Protein AF-A0A9E3P269-F1 (afdb_monomer_lite)

Radius of gyration: 20.32 Å; chains: 1; bounding box: 57×30×74 Å

Sequence (193 aa):
MRSDFDTASRAARRSYEIGRLWTSLRRAAMAVVVVAIVTIPLLGREALVWLPVTFFAVVATEWRGVWLMRGARRGLVVGLASMLLPLSILRPCCGMDAKAMGMSCCIMPSACWTAGALVGVGMSLFLPKTKAGDERGRWEAAAGMIVGVTAVAVLRCSMLFLGEALGLVGGMAAAMAAATLARWVLARVRTAR

Structure (mmCIF, N/CA/C/O backbone):
data_AF-A0A9E3P269-F1
#
_entry.id   AF-A0A9E3P269-F1
#
loop_
_atom_site.group_PDB
_atom_site.id
_atom_site.type_symbol
_atom_site.label_atom_id
_atom_site.label_alt_id
_atom_site.label_comp_id
_atom_site.label_asym_id
_atom_site.label_entity_id
_atom_site.label_seq_id
_atom_site.pdbx_PDB_ins_code
_atom_site.Cartn_x
_atom_site.Cartn_y
_atom_site.Cartn_z
_atom_site.occupancy
_atom_site.B_iso_or_equiv
_atom_site.auth_seq_id
_atom_site.auth_comp_id
_atom_site.auth_asym_id
_atom_site.auth_atom_id
_atom_site.pdbx_PDB_model_num
ATOM 1 N N . MET A 1 1 ? -11.383 17.430 43.298 1.00 61.88 1 MET A N 1
ATOM 2 C CA . MET A 1 1 ? -12.116 16.242 42.796 1.00 61.88 1 MET A CA 1
ATOM 3 C C . MET A 1 1 ? -12.281 16.244 41.281 1.00 61.88 1 MET A C 1
ATOM 5 O O . MET A 1 1 ? -11.614 15.439 40.656 1.00 61.88 1 MET A O 1
ATOM 9 N N . ARG A 1 2 ? -13.079 17.119 40.642 1.00 76.19 2 ARG A N 1
ATOM 10 C CA . ARG A 1 2 ? -13.203 17.116 39.159 1.00 76.19 2 ARG A CA 1
ATOM 11 C C . ARG A 1 2 ? -11.870 17.430 38.443 1.00 76.19 2 ARG A C 1
ATOM 13 O O . ARG A 1 2 ? -11.534 16.777 37.465 1.00 76.19 2 ARG A O 1
ATOM 20 N N . SER A 1 3 ? -11.062 18.322 39.025 1.00 81.75 3 SER A N 1
ATOM 21 C CA . SER A 1 3 ? -9.708 18.677 38.562 1.00 81.75 3 SER A CA 1
ATOM 22 C C . SER A 1 3 ? -8.727 17.501 38.519 1.00 81.75 3 SER A C 1
ATOM 24 O O . SER A 1 3 ? -7.920 17.413 37.598 1.00 81.75 3 SER A O 1
ATOM 26 N N . ASP A 1 4 ? -8.806 16.594 39.494 1.00 88.19 4 ASP A N 1
ATOM 27 C CA . ASP A 1 4 ? -7.850 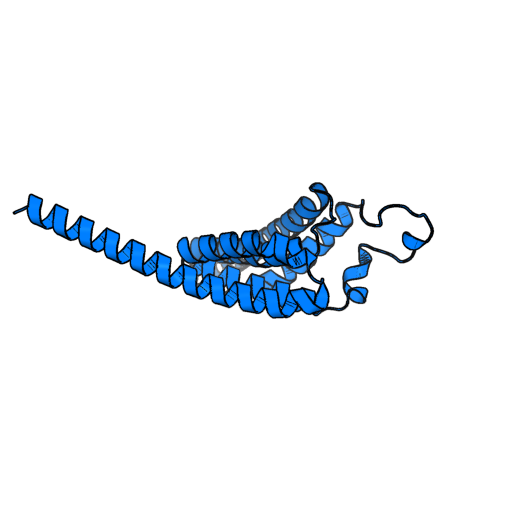15.490 39.664 1.00 88.19 4 ASP A CA 1
ATOM 28 C C . ASP A 1 4 ? -8.169 14.337 38.703 1.00 88.19 4 ASP A C 1
ATOM 30 O O . ASP A 1 4 ? -7.275 13.697 38.150 1.00 88.19 4 ASP A O 1
ATOM 34 N N . PHE A 1 5 ? -9.458 14.131 38.409 1.00 88.44 5 PHE A N 1
ATOM 35 C CA . PHE A 1 5 ? -9.893 13.236 37.336 1.00 88.44 5 PHE A CA 1
ATOM 36 C C . PHE A 1 5 ? -9.473 13.753 35.948 1.00 88.44 5 PHE A C 1
ATOM 38 O O . PHE A 1 5 ? -9.064 12.966 35.088 1.00 88.44 5 PHE A O 1
ATOM 45 N N 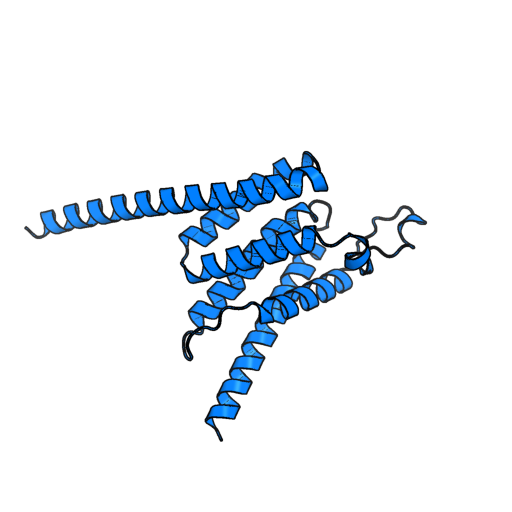. ASP A 1 6 ? -9.507 15.068 35.717 1.00 90.19 6 ASP A N 1
ATOM 46 C CA . ASP A 1 6 ? -9.112 15.670 34.436 1.00 90.19 6 ASP A CA 1
ATOM 47 C C . ASP A 1 6 ? -7.594 15.625 34.191 1.00 90.19 6 ASP A C 1
ATOM 49 O O . ASP A 1 6 ? -7.143 15.539 33.044 1.00 90.19 6 ASP A O 1
ATOM 53 N N . THR A 1 7 ? -6.770 15.696 35.239 1.00 89.94 7 THR A N 1
ATOM 54 C CA . THR A 1 7 ? -5.311 15.533 35.117 1.00 89.94 7 THR A CA 1
ATOM 55 C C . THR A 1 7 ? -4.934 14.064 34.936 1.00 89.94 7 THR A C 1
ATOM 57 O O . THR A 1 7 ? -4.156 13.750 34.030 1.00 89.94 7 THR A O 1
ATOM 60 N N . ALA A 1 8 ? -5.549 13.152 35.698 1.00 89.00 8 ALA A N 1
ATOM 61 C CA . ALA A 1 8 ? -5.339 11.711 35.563 1.00 89.00 8 ALA A CA 1
ATOM 62 C C . ALA A 1 8 ? -5.759 11.188 34.176 1.00 89.00 8 ALA A C 1
ATOM 64 O O . ALA A 1 8 ? -5.020 10.434 33.540 1.00 89.00 8 ALA A O 1
ATOM 65 N N . SER A 1 9 ? -6.901 11.642 33.650 1.00 89.88 9 SER A N 1
ATOM 66 C CA . SER A 1 9 ? -7.374 11.249 32.315 1.00 89.88 9 SER A CA 1
ATOM 67 C C . SER A 1 9 ? -6.481 11.776 31.185 1.00 89.88 9 SER A C 1
ATOM 69 O O . SER A 1 9 ? -6.225 11.054 30.218 1.00 89.88 9 SER A O 1
ATOM 71 N N . ARG A 1 10 ? -5.938 12.996 31.306 1.00 90.94 10 ARG A N 1
ATOM 72 C CA . ARG A 1 10 ? -4.961 13.541 30.347 1.00 90.94 10 ARG A CA 1
ATOM 73 C C . ARG A 1 10 ? -3.636 12.782 30.373 1.00 90.94 10 ARG A C 1
ATOM 75 O O . ARG A 1 10 ? -3.094 12.486 29.309 1.00 90.94 10 ARG A O 1
ATOM 82 N N . ALA A 1 11 ? -3.136 12.432 31.557 1.00 89.62 11 ALA A N 1
ATOM 83 C CA . ALA A 1 11 ? -1.922 11.631 31.697 1.00 89.62 11 ALA A CA 1
ATOM 84 C C . ALA A 1 11 ? -2.097 10.224 31.095 1.00 89.62 11 ALA A C 1
ATOM 86 O O . ALA A 1 11 ? -1.241 9.773 30.333 1.00 89.62 11 ALA A O 1
ATOM 87 N N . ALA A 1 12 ? -3.242 9.579 31.348 1.00 89.38 12 ALA A N 1
ATOM 88 C CA . ALA A 1 12 ? -3.576 8.271 30.783 1.00 89.38 12 ALA A CA 1
ATOM 89 C C . ALA A 1 12 ? -3.711 8.296 29.248 1.00 89.38 12 ALA A C 1
ATOM 91 O O . ALA A 1 12 ? -3.280 7.365 28.568 1.00 89.38 12 ALA A O 1
ATOM 92 N N . ARG A 1 13 ? -4.262 9.374 28.669 1.00 90.31 13 ARG A N 1
ATOM 93 C CA . ARG A 1 13 ? -4.311 9.538 27.204 1.00 90.31 13 ARG A CA 1
ATOM 94 C C . ARG A 1 13 ? -2.920 9.689 26.600 1.00 90.31 13 ARG A C 1
ATOM 96 O O . ARG A 1 13 ? -2.625 9.025 25.612 1.00 90.31 13 ARG A O 1
ATOM 103 N N . ARG A 1 14 ? -2.047 10.494 27.214 1.00 90.75 14 ARG A N 1
ATOM 104 C CA . ARG A 1 14 ? -0.670 10.682 26.729 1.00 90.75 14 ARG A CA 1
ATOM 105 C C . ARG A 1 14 ? 0.137 9.387 26.762 1.00 90.75 14 ARG A C 1
ATOM 107 O O . ARG A 1 14 ? 0.819 9.079 25.789 1.00 90.75 14 ARG A O 1
ATOM 114 N N . SER A 1 15 ? 0.050 8.607 27.841 1.00 90.50 15 SER A N 1
ATOM 115 C CA . SER A 1 15 ? 0.760 7.323 27.924 1.00 90.50 15 SER A CA 1
ATOM 116 C C . SER A 1 15 ? 0.241 6.317 26.892 1.00 90.50 15 SER A C 1
ATOM 118 O O . SER A 1 15 ? 1.037 5.622 26.257 1.00 90.50 15 SER A O 1
ATOM 120 N N . TYR A 1 16 ? -1.074 6.301 26.647 1.00 89.31 16 TYR A N 1
ATOM 121 C CA . TYR A 1 16 ? -1.678 5.493 25.590 1.00 89.31 16 TYR A CA 1
ATOM 122 C C . TYR A 1 16 ? -1.222 5.922 24.185 1.00 89.31 16 TYR A C 1
ATOM 124 O O . TYR A 1 16 ? -0.866 5.073 23.368 1.00 89.31 16 TYR A O 1
ATOM 132 N N . GLU A 1 17 ? -1.183 7.225 23.897 1.00 90.94 17 GLU A N 1
ATOM 133 C CA . GLU A 1 17 ? -0.725 7.762 22.608 1.00 90.94 17 GLU A CA 1
ATOM 134 C C . GLU A 1 17 ? 0.749 7.437 22.341 1.00 90.94 17 GLU A C 1
ATOM 136 O O . GLU A 1 17 ? 1.086 6.977 21.248 1.00 90.94 17 GLU A O 1
ATOM 141 N N . ILE A 1 18 ? 1.614 7.583 23.350 1.00 93.69 18 ILE A N 1
ATOM 142 C CA . ILE A 1 18 ? 3.040 7.240 23.253 1.00 93.69 18 ILE A CA 1
ATOM 143 C C . ILE A 1 18 ? 3.224 5.732 23.042 1.00 93.69 18 ILE A C 1
ATOM 145 O O . ILE A 1 18 ? 3.985 5.321 22.164 1.00 93.69 18 ILE A O 1
ATOM 149 N N . GLY A 1 19 ? 2.506 4.890 23.794 1.00 90.94 19 GLY A N 1
ATOM 150 C CA . GLY A 1 19 ? 2.564 3.434 23.628 1.00 90.94 19 GLY A CA 1
ATOM 151 C C . GLY A 1 19 ? 2.079 2.983 22.246 1.00 90.94 19 GLY A C 1
ATOM 152 O O . GLY A 1 19 ? 2.678 2.110 21.607 1.00 90.94 19 GLY A O 1
ATOM 153 N N . ARG A 1 20 ? 1.030 3.629 21.729 1.00 88.75 20 ARG A N 1
ATOM 154 C CA . ARG A 1 20 ? 0.524 3.394 20.374 1.00 88.75 20 ARG A CA 1
ATOM 155 C C . ARG A 1 20 ? 1.532 3.814 19.304 1.00 88.75 20 ARG A C 1
ATOM 157 O O . ARG A 1 20 ? 1.693 3.093 18.324 1.00 88.75 20 ARG A O 1
ATOM 164 N N . LEU A 1 21 ? 2.231 4.931 19.499 1.00 90.06 21 LEU A N 1
ATOM 165 C CA . LEU A 1 21 ? 3.256 5.403 18.568 1.00 90.06 21 LEU A CA 1
ATOM 166 C C . LEU A 1 21 ? 4.472 4.469 18.554 1.00 90.06 21 LEU A C 1
ATOM 168 O O . LEU A 1 21 ? 4.953 4.094 17.493 1.00 90.06 21 LEU A O 1
ATOM 172 N N . TRP A 1 22 ? 4.933 4.004 19.715 1.00 91.19 22 TRP A N 1
ATOM 173 C CA . TRP A 1 22 ? 6.046 3.051 19.789 1.00 91.19 22 TRP A CA 1
ATOM 174 C C . TRP A 1 22 ? 5.738 1.711 19.121 1.00 91.19 22 TRP A C 1
ATOM 176 O O . TRP A 1 22 ? 6.586 1.131 18.438 1.00 91.19 22 TRP A O 1
ATOM 186 N N . THR A 1 23 ? 4.521 1.205 19.314 1.00 91.50 23 THR A N 1
ATOM 187 C CA . THR A 1 23 ? 4.101 -0.060 18.703 1.00 91.50 23 THR A CA 1
ATOM 188 C C . THR A 1 23 ? 3.945 0.055 17.189 1.00 91.50 23 THR A C 1
ATOM 190 O O . THR A 1 23 ? 4.384 -0.859 16.486 1.00 91.50 23 THR A O 1
ATOM 193 N N . SER A 1 24 ? 3.404 1.165 16.671 1.00 88.94 24 SER A N 1
ATOM 194 C CA . SER A 1 24 ? 3.332 1.401 15.223 1.00 88.94 24 SER A CA 1
ATOM 195 C C . SER A 1 24 ? 4.716 1.579 14.606 1.00 88.94 24 SER A C 1
ATOM 197 O O . SER A 1 24 ? 4.996 1.011 13.553 1.00 88.94 24 SER A O 1
ATOM 199 N N . LEU A 1 25 ? 5.619 2.284 15.290 1.00 91.75 25 LEU A N 1
ATOM 200 C CA . LEU A 1 25 ? 6.975 2.536 14.810 1.00 91.75 25 LEU A CA 1
ATOM 201 C C . LEU A 1 25 ? 7.789 1.239 14.704 1.00 91.75 25 LEU A C 1
ATOM 203 O O . LEU A 1 25 ? 8.427 0.996 13.681 1.00 91.75 25 LEU A O 1
ATOM 207 N N . ARG A 1 26 ? 7.689 0.344 15.698 1.00 93.69 26 ARG A N 1
ATOM 208 C CA . ARG A 1 26 ? 8.320 -0.990 15.644 1.00 93.69 26 ARG A CA 1
ATOM 209 C C . ARG A 1 26 ? 7.786 -1.848 14.499 1.00 93.69 26 ARG A C 1
ATOM 211 O O . ARG A 1 26 ? 8.561 -2.506 13.810 1.00 93.69 26 ARG A O 1
ATOM 218 N N . ARG A 1 27 ? 6.470 -1.861 14.285 1.00 90.12 27 ARG A N 1
ATOM 219 C CA . ARG A 1 27 ? 5.850 -2.653 13.211 1.00 90.12 27 ARG A CA 1
ATOM 220 C C . ARG A 1 27 ? 6.172 -2.100 11.828 1.00 90.12 27 ARG A C 1
ATOM 222 O O . ARG A 1 27 ? 6.469 -2.881 10.926 1.00 90.12 27 ARG A O 1
ATOM 229 N N . ALA A 1 28 ? 6.164 -0.778 11.676 1.00 90.38 28 ALA A N 1
ATOM 230 C CA . ALA A 1 28 ? 6.587 -0.120 10.450 1.00 90.38 28 ALA A CA 1
ATOM 231 C C . ALA A 1 28 ? 8.063 -0.399 10.152 1.00 90.38 28 ALA A C 1
ATOM 233 O O . ALA A 1 28 ? 8.388 -0.751 9.023 1.00 90.38 28 ALA A O 1
ATOM 234 N N . ALA A 1 29 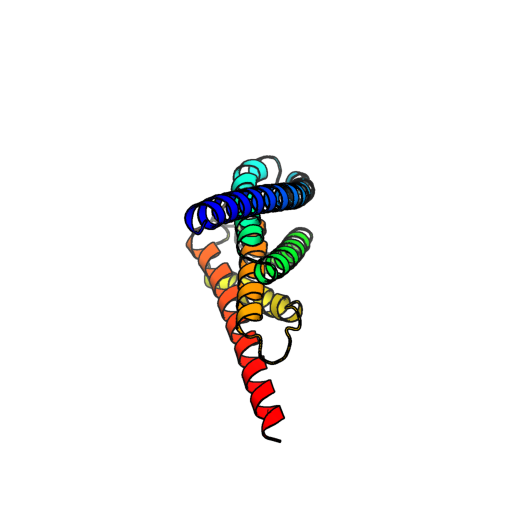? 8.937 -0.350 11.163 1.00 92.06 29 ALA A N 1
ATOM 235 C CA . ALA A 1 29 ? 10.344 -0.708 11.008 1.00 92.06 29 ALA A CA 1
ATOM 236 C C . ALA A 1 29 ? 10.511 -2.149 10.499 1.00 92.06 29 ALA A C 1
ATOM 238 O O . ALA A 1 29 ? 11.224 -2.363 9.526 1.00 92.06 29 ALA A O 1
ATOM 239 N N . MET A 1 30 ? 9.799 -3.127 11.076 1.00 94.38 30 MET A N 1
ATOM 240 C CA . MET A 1 30 ? 9.838 -4.511 10.580 1.00 94.38 30 MET A CA 1
ATOM 241 C C . MET A 1 30 ? 9.365 -4.622 9.126 1.00 94.38 30 MET A C 1
ATOM 243 O O . MET A 1 30 ? 10.013 -5.287 8.323 1.00 94.38 30 MET A O 1
ATOM 247 N N . ALA A 1 31 ? 8.257 -3.963 8.768 1.00 89.56 31 ALA A N 1
ATOM 248 C CA . ALA A 1 31 ? 7.745 -3.984 7.399 1.00 89.56 31 ALA A CA 1
ATOM 249 C C . ALA A 1 31 ? 8.758 -3.393 6.409 1.00 89.56 31 ALA A C 1
ATOM 251 O O . ALA A 1 31 ? 8.991 -3.959 5.345 1.00 89.56 31 ALA A O 1
ATOM 252 N N . VAL A 1 32 ? 9.400 -2.289 6.783 1.00 91.19 32 VAL A N 1
ATOM 253 C CA . VAL A 1 32 ? 10.405 -1.611 5.964 1.00 91.19 32 VAL A CA 1
ATOM 254 C C . VAL A 1 32 ? 11.686 -2.425 5.835 1.00 91.19 32 VAL A C 1
ATOM 256 O O . VAL A 1 32 ? 12.248 -2.474 4.748 1.00 91.19 32 VAL A O 1
ATOM 259 N N . VAL A 1 33 ? 12.113 -3.127 6.887 1.00 94.31 33 VAL A N 1
ATOM 260 C CA . VAL A 1 33 ? 13.239 -4.072 6.812 1.00 94.31 33 VAL A CA 1
ATOM 261 C C . VAL A 1 33 ? 12.940 -5.188 5.812 1.00 94.31 33 VAL A C 1
ATOM 263 O O . VAL A 1 33 ? 13.781 -5.485 4.970 1.00 94.31 33 VAL A O 1
ATOM 266 N N . VAL A 1 34 ? 11.733 -5.764 5.839 1.00 92.06 34 VAL A N 1
ATOM 267 C CA . VAL A 1 34 ? 11.327 -6.783 4.854 1.00 92.06 34 VAL A CA 1
ATOM 268 C C . VAL A 1 34 ? 11.338 -6.207 3.437 1.00 92.06 34 VAL A C 1
ATOM 270 O O . VAL A 1 34 ? 11.868 -6.843 2.529 1.00 92.06 34 VAL A O 1
ATOM 273 N N . VAL A 1 35 ? 10.808 -4.994 3.245 1.00 89.62 35 VAL A N 1
ATOM 274 C CA . VAL A 1 35 ? 10.857 -4.314 1.942 1.00 89.62 35 VAL A CA 1
ATOM 275 C C . VAL A 1 35 ? 12.304 -4.114 1.496 1.00 89.62 35 VAL A C 1
ATOM 277 O O . VAL A 1 35 ? 12.624 -4.472 0.370 1.00 89.62 35 VAL A O 1
ATOM 280 N N . ALA A 1 36 ? 13.187 -3.629 2.372 1.00 90.62 36 ALA A N 1
ATOM 281 C CA . ALA A 1 36 ? 14.598 -3.402 2.067 1.00 90.62 36 ALA A CA 1
ATOM 282 C C . ALA A 1 36 ? 15.317 -4.690 1.644 1.00 90.62 36 ALA A C 1
ATOM 284 O O . ALA A 1 36 ? 16.022 -4.696 0.640 1.00 90.62 36 ALA A O 1
ATOM 285 N N . ILE A 1 37 ? 15.108 -5.791 2.375 1.00 92.62 37 ILE A N 1
ATOM 286 C CA . ILE A 1 37 ? 15.715 -7.097 2.068 1.00 92.62 37 ILE A CA 1
ATOM 287 C C . ILE A 1 37 ? 15.330 -7.564 0.660 1.00 92.62 37 ILE A C 1
ATOM 289 O O . ILE A 1 37 ? 16.157 -8.148 -0.034 1.00 92.62 37 ILE A O 1
ATOM 293 N N . VAL A 1 38 ? 14.098 -7.294 0.224 1.00 89.25 38 VAL A N 1
ATOM 294 C CA . VAL A 1 38 ? 13.626 -7.674 -1.113 1.00 89.25 38 VAL A CA 1
ATOM 295 C C . VAL A 1 38 ? 14.092 -6.686 -2.184 1.00 89.25 38 VAL A C 1
ATOM 297 O O . VAL A 1 38 ? 14.458 -7.103 -3.280 1.00 89.25 38 VAL A O 1
ATOM 300 N N . THR A 1 39 ? 14.097 -5.380 -1.909 1.00 85.69 39 THR A N 1
ATOM 301 C CA . THR A 1 39 ? 14.366 -4.365 -2.939 1.00 85.69 39 THR A CA 1
ATOM 302 C C . THR A 1 39 ? 15.844 -4.095 -3.178 1.00 85.69 39 THR A C 1
ATOM 304 O O . THR A 1 39 ? 16.211 -3.845 -4.322 1.00 85.69 39 THR A O 1
ATOM 307 N N . ILE A 1 40 ? 16.707 -4.207 -2.165 1.00 88.88 40 ILE A N 1
ATOM 308 C CA . ILE A 1 40 ? 18.162 -4.036 -2.313 1.00 88.88 40 ILE A CA 1
ATOM 309 C C . ILE A 1 40 ? 18.767 -4.988 -3.365 1.00 88.88 40 ILE A C 1
ATOM 311 O O . ILE A 1 40 ? 19.480 -4.491 -4.238 1.00 88.88 40 ILE A O 1
ATOM 315 N N . PRO A 1 41 ? 18.506 -6.314 -3.363 1.00 89.56 41 PRO A N 1
ATOM 316 C CA . PRO A 1 41 ? 19.078 -7.208 -4.373 1.00 89.56 41 PRO A CA 1
ATOM 317 C C . PRO A 1 41 ? 18.488 -6.995 -5.773 1.00 89.56 41 PRO A C 1
ATOM 319 O O . PRO A 1 41 ? 19.133 -7.337 -6.759 1.00 89.56 41 PRO A O 1
ATOM 322 N N . LEU A 1 42 ? 17.276 -6.437 -5.876 1.00 84.94 42 LEU A N 1
ATOM 323 C CA . LEU A 1 42 ? 16.582 -6.247 -7.153 1.00 84.94 42 LEU A CA 1
ATOM 324 C C . LEU A 1 42 ? 16.887 -4.894 -7.819 1.00 84.94 42 LEU A C 1
ATOM 326 O O . LEU A 1 42 ? 16.963 -4.831 -9.043 1.00 84.94 42 LEU A O 1
ATOM 330 N N . LEU A 1 43 ? 17.005 -3.814 -7.039 1.00 81.62 43 LEU A N 1
ATOM 331 C CA . LEU A 1 43 ? 17.142 -2.434 -7.531 1.00 81.62 43 LEU A CA 1
ATOM 332 C C . LEU A 1 43 ? 18.484 -1.779 -7.157 1.00 81.62 43 LEU A C 1
ATOM 334 O O . LEU A 1 43 ? 18.810 -0.716 -7.680 1.00 81.62 43 LEU A O 1
ATOM 338 N N . GLY A 1 44 ? 19.269 -2.383 -6.264 1.00 86.94 44 GLY A N 1
ATOM 339 C CA . GLY A 1 44 ? 20.535 -1.823 -5.796 1.00 86.94 44 GLY A CA 1
ATOM 340 C C . GLY A 1 44 ? 20.376 -0.723 -4.739 1.00 86.94 44 GLY A C 1
ATOM 341 O O . GLY A 1 44 ? 19.350 -0.605 -4.066 1.00 86.94 44 GLY A O 1
ATOM 342 N N . ARG A 1 45 ? 21.435 0.082 -4.556 1.00 87.38 45 ARG A N 1
ATOM 343 C CA . ARG A 1 45 ? 21.524 1.096 -3.484 1.00 87.38 45 ARG A CA 1
ATOM 344 C C . ARG A 1 45 ? 20.595 2.296 -3.684 1.00 87.38 45 ARG A C 1
ATOM 346 O O . ARG A 1 45 ? 20.221 2.913 -2.695 1.00 87.38 45 ARG A O 1
ATOM 353 N N . GLU A 1 46 ? 20.166 2.582 -4.911 1.00 82.25 46 GLU A N 1
ATOM 354 C CA . GLU A 1 46 ? 19.240 3.688 -5.216 1.00 82.25 46 GLU A CA 1
ATOM 355 C C . GLU A 1 46 ? 17.886 3.541 -4.497 1.00 82.25 46 GLU A C 1
ATOM 357 O O . GLU A 1 46 ? 17.227 4.525 -4.158 1.00 82.25 46 GLU A O 1
ATOM 362 N N . ALA A 1 47 ? 17.488 2.306 -4.170 1.00 80.81 47 ALA A N 1
ATOM 363 C CA . ALA A 1 47 ? 16.276 2.044 -3.401 1.00 80.81 47 ALA A CA 1
ATOM 364 C C . ALA A 1 47 ? 16.342 2.590 -1.958 1.00 80.81 47 ALA A C 1
ATOM 366 O O . ALA A 1 47 ? 15.292 2.871 -1.373 1.00 80.81 47 ALA A O 1
ATOM 367 N N . LEU A 1 48 ? 17.541 2.788 -1.381 1.00 86.50 48 LEU A N 1
ATOM 368 C CA . LEU A 1 48 ? 17.693 3.323 -0.018 1.00 86.50 48 LEU A CA 1
ATOM 369 C C . LEU A 1 48 ? 17.179 4.757 0.120 1.00 86.50 48 LEU A C 1
ATOM 371 O O . LEU A 1 48 ? 16.728 5.127 1.201 1.00 86.50 48 LEU A O 1
ATOM 375 N N . VAL A 1 49 ? 17.199 5.549 -0.954 1.00 89.44 49 VAL A N 1
ATOM 376 C CA . VAL A 1 49 ? 16.740 6.948 -0.917 1.00 89.44 49 VAL A CA 1
ATOM 377 C C . VAL A 1 49 ? 15.231 7.031 -0.661 1.00 89.44 49 VAL A C 1
ATOM 379 O O . VAL A 1 49 ? 14.752 7.947 0.004 1.00 89.44 49 VAL A O 1
ATOM 382 N N . TRP A 1 50 ? 14.475 6.038 -1.131 1.00 86.31 50 TRP A N 1
ATOM 383 C CA . TRP A 1 50 ? 13.012 6.008 -1.052 1.00 86.31 50 TRP A CA 1
ATOM 384 C C . TRP A 1 50 ? 12.466 5.211 0.139 1.00 86.31 50 TRP A C 1
ATOM 386 O O . TRP A 1 50 ? 11.289 5.315 0.490 1.00 86.31 50 TRP A O 1
ATOM 396 N N . LEU A 1 51 ? 13.328 4.452 0.812 1.00 87.69 51 LEU A N 1
ATOM 397 C CA . LEU A 1 51 ? 13.020 3.701 2.027 1.00 87.69 51 LEU A CA 1
ATOM 398 C C . LEU A 1 51 ? 12.371 4.564 3.138 1.00 87.69 51 LEU A C 1
ATOM 400 O O . LEU A 1 51 ? 11.347 4.135 3.681 1.00 87.69 51 LEU A O 1
ATOM 404 N N . PRO A 1 52 ? 12.838 5.797 3.429 1.00 90.25 52 PRO A N 1
ATOM 405 C CA . PRO A 1 52 ? 12.186 6.689 4.390 1.00 90.25 52 PRO A CA 1
ATOM 406 C C . PRO A 1 52 ? 10.737 7.018 4.017 1.00 90.25 52 PRO A C 1
ATOM 408 O O . PRO A 1 52 ? 9.867 7.030 4.885 1.00 90.25 52 PRO A O 1
ATOM 411 N N . VAL A 1 53 ? 10.443 7.223 2.727 1.00 87.94 53 VAL A N 1
ATOM 412 C CA . VAL A 1 53 ? 9.082 7.522 2.249 1.00 87.94 53 VAL A CA 1
ATOM 413 C C . VAL A 1 53 ? 8.152 6.345 2.534 1.00 87.94 53 VAL A C 1
ATOM 415 O O . VAL A 1 53 ? 7.058 6.532 3.070 1.00 87.94 53 VAL A O 1
ATOM 418 N N . THR A 1 54 ? 8.608 5.119 2.259 1.00 87.25 54 THR A N 1
ATOM 419 C CA . THR A 1 54 ? 7.833 3.912 2.586 1.00 87.25 54 THR A CA 1
ATOM 420 C C . THR A 1 54 ? 7.624 3.758 4.091 1.00 87.25 54 THR A C 1
ATOM 422 O O . THR A 1 54 ? 6.523 3.422 4.524 1.00 87.25 54 THR A O 1
ATOM 425 N N . PHE A 1 55 ? 8.633 4.089 4.901 1.00 91.81 55 PHE A N 1
ATOM 426 C CA . PHE A 1 55 ? 8.530 4.068 6.356 1.00 91.81 55 PHE A CA 1
ATOM 427 C C . PHE A 1 55 ? 7.465 5.030 6.870 1.00 91.81 55 PHE A C 1
ATOM 429 O O . PHE A 1 55 ? 6.563 4.602 7.590 1.00 91.81 55 PHE A O 1
ATOM 436 N N . PHE A 1 56 ? 7.498 6.297 6.454 1.00 91.31 56 PHE A N 1
ATOM 437 C CA . PHE A 1 56 ? 6.496 7.277 6.875 1.00 91.31 56 PHE A CA 1
ATOM 438 C C . PHE A 1 56 ? 5.087 6.903 6.411 1.00 91.31 56 PHE A C 1
ATOM 440 O O . PHE A 1 56 ? 4.141 7.025 7.191 1.00 91.31 56 PHE A O 1
ATOM 447 N N . ALA A 1 57 ? 4.941 6.383 5.188 1.00 88.69 57 ALA A N 1
ATOM 448 C CA . ALA A 1 57 ? 3.656 5.901 4.693 1.00 88.69 57 ALA A CA 1
ATOM 449 C C . ALA A 1 57 ? 3.109 4.757 5.566 1.00 88.69 57 ALA A C 1
ATOM 451 O O . ALA A 1 57 ? 1.955 4.800 5.997 1.00 88.69 57 ALA A O 1
ATOM 452 N N . VAL A 1 58 ? 3.940 3.764 5.902 1.00 89.31 58 VAL A N 1
ATOM 453 C CA . VAL A 1 58 ? 3.525 2.636 6.747 1.00 89.31 58 VAL A CA 1
ATOM 454 C C . VAL A 1 58 ? 3.207 3.100 8.171 1.00 89.31 58 VAL A C 1
ATOM 456 O O . VAL A 1 58 ? 2.151 2.737 8.691 1.00 89.31 58 VAL A O 1
ATOM 459 N N . VAL A 1 59 ? 4.032 3.964 8.776 1.00 91.75 59 VAL A N 1
ATOM 460 C CA . VAL A 1 59 ? 3.760 4.553 10.102 1.00 91.75 59 VAL A CA 1
ATOM 461 C C . VAL A 1 59 ? 2.418 5.288 10.109 1.00 91.75 59 VAL A C 1
ATOM 463 O O . VAL A 1 59 ? 1.603 5.064 11.007 1.00 91.75 59 VAL A O 1
ATOM 466 N N . ALA A 1 60 ? 2.144 6.113 9.094 1.00 88.56 60 ALA A N 1
ATOM 467 C CA . ALA A 1 60 ? 0.883 6.842 8.979 1.00 88.56 60 ALA A CA 1
ATOM 468 C C . ALA A 1 60 ? -0.320 5.892 8.860 1.00 88.56 60 ALA A C 1
ATOM 470 O O . ALA A 1 60 ? -1.356 6.120 9.495 1.00 88.56 60 ALA A O 1
ATOM 471 N N . THR A 1 61 ? -0.182 4.795 8.102 1.00 87.94 61 THR A N 1
ATOM 472 C CA . THR A 1 61 ? -1.257 3.798 7.973 1.00 87.94 61 THR A CA 1
ATOM 473 C C . THR A 1 61 ? -1.509 3.015 9.262 1.00 87.94 61 THR A C 1
ATOM 475 O O . THR A 1 61 ? -2.666 2.780 9.614 1.00 87.94 61 THR A O 1
ATOM 478 N N . GLU A 1 62 ? -0.455 2.654 10.000 1.00 88.62 62 GLU A N 1
ATOM 479 C CA . GLU A 1 62 ? -0.566 1.983 11.299 1.00 88.62 62 GLU A CA 1
ATOM 480 C C . GLU A 1 62 ? -1.173 2.911 12.364 1.00 88.62 62 GLU A C 1
ATOM 482 O O . GLU A 1 62 ? -1.924 2.462 13.233 1.00 88.62 62 GLU A O 1
ATOM 487 N N . TRP A 1 63 ? -0.896 4.217 12.287 1.00 85.69 63 TRP A N 1
ATOM 488 C CA . TRP A 1 63 ? -1.417 5.184 13.248 1.00 85.69 63 TRP A CA 1
ATOM 489 C C . TRP A 1 63 ? -2.917 5.448 13.069 1.00 85.69 63 TRP A C 1
ATOM 491 O O . TRP A 1 63 ? -3.650 5.494 14.059 1.00 85.69 63 TRP A O 1
ATOM 501 N N . ARG A 1 64 ? -3.401 5.557 11.826 1.00 84.56 64 ARG A N 1
ATOM 502 C CA . ARG A 1 64 ? -4.787 5.948 11.500 1.00 84.56 64 ARG A CA 1
ATOM 503 C C . ARG A 1 64 ? -5.854 4.896 11.827 1.00 84.56 64 ARG A C 1
ATOM 505 O O . ARG A 1 64 ? -6.971 5.287 12.147 1.00 84.56 64 ARG A O 1
ATOM 512 N N . GLY A 1 65 ? -5.551 3.596 11.817 1.00 84.81 65 GLY A N 1
ATOM 513 C CA . GLY A 1 65 ? -6.537 2.589 12.232 1.00 84.81 65 GLY A CA 1
ATOM 514 C C . GLY A 1 65 ? -6.258 1.158 11.777 1.00 84.81 65 GLY A C 1
ATOM 515 O O . GLY A 1 65 ? -5.474 0.903 10.867 1.00 84.81 65 GLY A O 1
ATOM 516 N N . VAL A 1 66 ? -6.948 0.200 12.407 1.00 85.38 66 VAL A N 1
ATOM 517 C CA . VAL A 1 66 ? -6.756 -1.245 12.170 1.00 85.38 66 VAL A CA 1
ATOM 518 C C . VAL A 1 66 ? -7.166 -1.660 10.751 1.00 85.38 66 VAL A C 1
ATOM 520 O O . VAL A 1 66 ? -6.525 -2.527 1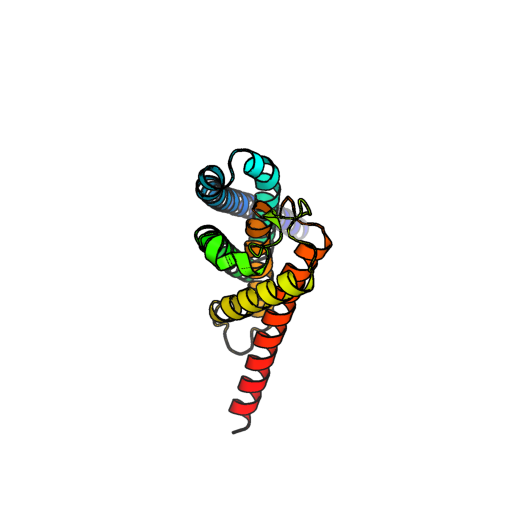0.155 1.00 85.38 66 VAL A O 1
ATOM 523 N N . TRP A 1 67 ? -8.213 -1.052 10.185 1.00 84.19 67 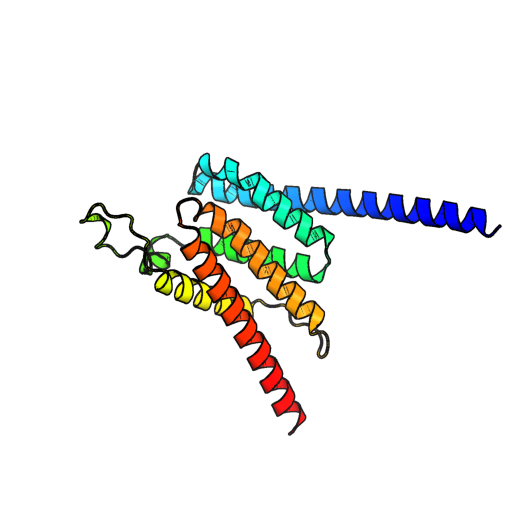TRP A N 1
ATOM 524 C CA . TRP A 1 67 ? -8.676 -1.357 8.827 1.00 84.19 67 TRP A CA 1
ATOM 525 C C . TRP A 1 67 ? -7.701 -0.866 7.761 1.00 84.19 67 TRP A C 1
ATOM 527 O O . TRP A 1 67 ? -7.305 -1.648 6.893 1.00 84.19 67 TRP A O 1
ATOM 537 N N . LEU A 1 68 ? -7.246 0.382 7.890 1.00 86.88 68 LEU A N 1
ATOM 538 C CA . LEU A 1 68 ? -6.226 0.969 7.024 1.00 86.88 68 LEU A CA 1
ATOM 539 C C . LEU A 1 68 ? -4.923 0.157 7.073 1.00 86.88 68 LEU A C 1
ATOM 541 O O . LEU A 1 68 ? -4.378 -0.195 6.032 1.00 86.88 68 LEU A O 1
ATOM 545 N N . MET A 1 69 ? -4.482 -0.231 8.271 1.00 87.00 69 MET A N 1
ATOM 546 C CA . MET A 1 69 ? -3.304 -1.075 8.488 1.00 87.00 69 MET A CA 1
ATOM 547 C C . MET A 1 69 ? -3.427 -2.451 7.809 1.00 87.00 69 MET A C 1
ATOM 549 O O . MET A 1 69 ? -2.491 -2.911 7.152 1.00 87.00 69 MET A O 1
ATOM 553 N N . ARG A 1 70 ? -4.578 -3.131 7.938 1.00 86.62 70 ARG A N 1
ATOM 554 C CA . ARG A 1 70 ? -4.821 -4.421 7.260 1.00 86.62 70 ARG A CA 1
ATOM 555 C C . ARG A 1 70 ? -4.792 -4.272 5.743 1.00 86.62 70 ARG A C 1
ATOM 557 O O . ARG A 1 70 ? -4.237 -5.137 5.066 1.00 86.62 70 ARG A O 1
ATOM 564 N N . GLY A 1 71 ? -5.385 -3.193 5.235 1.00 86.75 71 GLY A N 1
ATOM 565 C CA . GLY A 1 71 ? -5.317 -2.820 3.828 1.00 86.75 71 GLY A CA 1
ATOM 566 C C . GLY A 1 71 ? -3.874 -2.636 3.370 1.00 86.75 71 GLY A C 1
ATOM 567 O O . GLY A 1 71 ? -3.427 -3.328 2.461 1.00 86.75 71 GLY A O 1
ATOM 568 N N . ALA A 1 72 ? -3.124 -1.784 4.070 1.00 88.25 72 ALA A N 1
ATOM 569 C CA . ALA A 1 72 ? -1.734 -1.462 3.765 1.00 88.25 72 ALA A CA 1
ATOM 570 C C . ALA A 1 72 ? -0.825 -2.685 3.762 1.00 88.25 72 ALA A C 1
ATOM 572 O O . ALA A 1 72 ? -0.069 -2.865 2.815 1.00 88.25 72 ALA A O 1
ATOM 573 N N . ARG A 1 73 ? -0.948 -3.587 4.743 1.00 88.62 73 ARG A N 1
ATOM 574 C CA . ARG A 1 73 ? -0.161 -4.831 4.763 1.00 88.62 73 ARG A CA 1
ATOM 575 C C . ARG A 1 73 ? -0.431 -5.714 3.553 1.00 88.62 73 ARG A C 1
ATOM 577 O O . ARG A 1 73 ? 0.508 -6.224 2.957 1.00 88.62 73 ARG A O 1
ATOM 584 N N . ARG A 1 74 ? -1.699 -5.888 3.173 1.00 89.25 74 ARG A N 1
ATOM 585 C CA . ARG A 1 74 ? -2.045 -6.671 1.977 1.00 89.25 74 ARG A CA 1
ATOM 586 C C . ARG A 1 74 ? -1.557 -5.989 0.710 1.00 89.25 74 ARG A C 1
ATOM 588 O O . ARG A 1 74 ? -0.997 -6.662 -0.142 1.00 89.25 74 ARG A O 1
ATOM 595 N N . GLY A 1 75 ? -1.717 -4.671 0.615 1.00 86.38 75 GLY A N 1
ATOM 596 C CA . GLY A 1 75 ? -1.189 -3.887 -0.496 1.00 86.38 75 GLY A CA 1
ATOM 597 C C . GLY A 1 75 ? 0.326 -4.027 -0.630 1.00 86.38 75 GLY A C 1
ATOM 598 O O . GLY A 1 75 ? 0.825 -4.283 -1.716 1.00 86.38 75 GLY A O 1
ATOM 599 N N . LEU A 1 76 ? 1.048 -3.960 0.486 1.00 86.88 76 LEU A N 1
ATOM 600 C CA . LEU A 1 76 ? 2.499 -4.103 0.535 1.00 86.88 76 LEU A CA 1
ATOM 601 C C . LEU A 1 76 ? 2.943 -5.518 0.132 1.00 86.88 76 LEU A C 1
ATOM 603 O O . LEU A 1 76 ? 3.879 -5.654 -0.646 1.00 86.88 76 LEU A O 1
ATOM 607 N N . VAL A 1 77 ? 2.233 -6.566 0.569 1.00 89.06 77 VAL A N 1
ATOM 608 C CA . VAL A 1 77 ? 2.479 -7.947 0.109 1.00 89.06 77 VAL A CA 1
ATOM 609 C C . VAL A 1 77 ? 2.222 -8.086 -1.390 1.00 89.06 77 VAL A C 1
ATOM 611 O O . VAL A 1 77 ? 3.040 -8.678 -2.083 1.00 89.06 77 VAL A O 1
ATOM 614 N N . VAL A 1 78 ? 1.128 -7.525 -1.914 1.00 86.69 78 VAL A N 1
ATOM 615 C CA . VAL A 1 78 ? 0.838 -7.568 -3.357 1.00 86.69 78 VAL A CA 1
ATOM 616 C C . VAL A 1 78 ? 1.872 -6.762 -4.152 1.00 86.69 78 VAL A C 1
ATOM 618 O O . VAL A 1 78 ? 2.290 -7.205 -5.216 1.00 86.69 78 VAL A O 1
ATOM 621 N N . GLY A 1 79 ? 2.332 -5.622 -3.632 1.00 84.62 79 GLY A N 1
ATOM 622 C CA . GLY A 1 79 ? 3.403 -4.821 -4.227 1.00 84.62 79 GLY A CA 1
ATOM 623 C C . GLY A 1 79 ? 4.761 -5.531 -4.215 1.00 84.62 79 GLY A C 1
ATOM 624 O O . GLY A 1 79 ? 5.503 -5.482 -5.189 1.00 84.62 79 GLY A O 1
ATOM 625 N N . LEU A 1 80 ? 5.089 -6.246 -3.137 1.00 85.81 80 LEU A N 1
ATOM 626 C CA . LEU A 1 80 ? 6.286 -7.090 -3.083 1.00 85.81 80 LEU A CA 1
ATOM 627 C C . LEU A 1 80 ? 6.167 -8.292 -4.023 1.00 85.81 80 LEU A C 1
ATOM 629 O O . LEU A 1 80 ? 7.120 -8.631 -4.718 1.00 85.81 80 LEU A O 1
ATOM 633 N N . ALA A 1 81 ? 4.990 -8.912 -4.096 1.00 85.75 81 ALA A N 1
ATOM 634 C CA . ALA A 1 81 ? 4.733 -9.982 -5.047 1.00 85.75 81 ALA A CA 1
ATOM 635 C C . ALA A 1 81 ? 4.898 -9.476 -6.486 1.00 85.75 81 ALA A C 1
ATOM 637 O O . ALA A 1 81 ? 5.561 -10.132 -7.280 1.00 85.75 81 ALA A O 1
ATOM 638 N N . SER A 1 82 ? 4.397 -8.280 -6.817 1.00 80.56 82 SER A N 1
ATOM 639 C CA . SER A 1 82 ? 4.581 -7.693 -8.149 1.00 80.56 82 SER A CA 1
ATOM 640 C C . SER A 1 82 ? 6.032 -7.301 -8.452 1.00 80.56 82 SER A C 1
ATOM 642 O O . SER A 1 82 ? 6.432 -7.318 -9.617 1.00 80.56 82 SER A O 1
ATOM 644 N N . MET A 1 83 ? 6.856 -7.030 -7.433 1.00 76.94 83 MET A N 1
ATOM 645 C CA . MET A 1 83 ? 8.311 -6.894 -7.585 1.00 76.94 83 MET A CA 1
ATOM 646 C C . MET A 1 83 ? 8.983 -8.218 -7.975 1.00 76.94 83 MET A C 1
ATOM 648 O O . MET A 1 83 ? 9.921 -8.211 -8.770 1.00 76.94 83 MET A O 1
ATOM 652 N N . LEU A 1 84 ? 8.494 -9.349 -7.467 1.00 79.25 84 LEU A N 1
ATOM 653 C CA . LEU A 1 84 ? 9.002 -10.676 -7.829 1.00 79.25 84 LEU A CA 1
ATOM 654 C C . LEU A 1 84 ? 8.597 -11.100 -9.246 1.00 79.25 84 LEU A C 1
ATOM 656 O O . LEU A 1 84 ? 9.265 -11.953 -9.830 1.00 79.25 84 LEU A O 1
ATOM 660 N N . LEU A 1 85 ? 7.547 -10.503 -9.826 1.00 74.75 85 LEU A N 1
ATOM 661 C CA . LEU A 1 85 ? 7.223 -10.762 -11.225 1.00 74.75 85 LEU A CA 1
ATOM 662 C C . LEU A 1 85 ? 8.341 -10.218 -12.134 1.00 74.75 85 LEU A C 1
ATOM 664 O O . LEU A 1 85 ? 8.701 -9.034 -12.031 1.00 74.75 85 LEU A O 1
ATOM 668 N N . PRO A 1 86 ? 8.882 -11.056 -13.041 1.00 66.12 86 PRO A N 1
ATOM 669 C CA . PRO A 1 86 ? 9.906 -10.630 -13.975 1.00 66.12 86 PRO A CA 1
ATOM 670 C C . PRO A 1 86 ? 9.372 -9.486 -14.834 1.00 66.12 86 PRO A C 1
ATOM 672 O O . PRO A 1 86 ? 8.227 -9.508 -15.298 1.00 66.12 86 PRO A O 1
ATOM 675 N N . LEU A 1 87 ? 10.235 -8.498 -15.082 1.00 60.94 87 LEU A N 1
ATOM 676 C CA . LEU A 1 87 ? 9.932 -7.321 -15.903 1.00 60.94 87 LEU A CA 1
ATOM 677 C C . LEU A 1 87 ? 9.373 -7.691 -17.285 1.00 60.94 87 LEU A C 1
ATOM 679 O O . LEU A 1 87 ? 8.688 -6.880 -17.886 1.00 60.94 87 LEU A O 1
ATOM 683 N N . SER A 1 88 ? 9.612 -8.913 -17.763 1.00 57.94 88 SER A N 1
ATOM 684 C CA . SER A 1 88 ? 9.053 -9.483 -18.991 1.00 57.94 88 SER A CA 1
ATOM 685 C C . SER A 1 88 ? 7.518 -9.500 -19.029 1.00 57.94 88 SER A C 1
ATOM 687 O O . SER A 1 88 ? 6.950 -9.328 -20.099 1.00 57.94 88 SER A O 1
ATOM 689 N N . ILE A 1 89 ? 6.844 -9.664 -17.883 1.00 62.06 89 ILE A N 1
ATOM 690 C CA . ILE A 1 89 ? 5.371 -9.704 -17.792 1.00 62.06 89 ILE A CA 1
ATOM 691 C C . ILE A 1 89 ? 4.788 -8.295 -17.601 1.00 62.06 89 ILE A C 1
ATOM 693 O O . ILE A 1 89 ? 3.704 -8.003 -18.096 1.00 62.06 89 ILE A O 1
ATOM 697 N N . LEU A 1 90 ? 5.520 -7.397 -16.929 1.00 56.06 90 LEU A N 1
ATOM 698 C CA . LEU A 1 90 ? 5.142 -5.982 -16.774 1.00 56.06 90 LEU A CA 1
ATOM 699 C C . LEU A 1 90 ? 5.579 -5.099 -17.963 1.00 56.06 90 LEU A C 1
ATOM 701 O O . LEU A 1 90 ? 5.254 -3.913 -18.007 1.00 56.06 90 LEU A O 1
ATOM 705 N N . ARG A 1 91 ? 6.262 -5.678 -18.959 1.00 51.19 91 ARG A N 1
ATOM 706 C CA . ARG A 1 91 ? 6.765 -5.006 -20.165 1.00 51.19 91 ARG A CA 1
ATOM 707 C C . ARG A 1 91 ? 5.767 -4.635 -21.277 1.00 51.19 91 ARG A C 1
ATOM 709 O O . ARG A 1 91 ? 6.263 -4.113 -22.271 1.00 51.19 91 ARG A O 1
ATOM 716 N N . PRO A 1 92 ? 4.426 -4.764 -21.181 1.00 53.56 92 PRO A N 1
ATOM 717 C CA . PRO A 1 92 ? 3.555 -4.116 -22.165 1.00 53.56 92 PRO A CA 1
ATOM 718 C C . PRO A 1 92 ? 3.732 -2.589 -22.194 1.00 53.56 92 PRO A C 1
ATOM 720 O O . PRO A 1 92 ? 3.525 -1.974 -23.231 1.00 53.56 92 PRO A O 1
ATOM 723 N N . CYS A 1 93 ? 4.159 -1.980 -21.078 1.00 52.53 93 CYS A N 1
ATOM 724 C CA . CYS A 1 93 ? 4.426 -0.539 -20.997 1.00 52.53 93 CYS A CA 1
ATOM 725 C C . CYS A 1 93 ? 5.802 -0.132 -21.563 1.00 52.53 93 CYS A C 1
ATOM 727 O O . CYS A 1 93 ? 6.034 1.050 -21.769 1.00 52.53 93 CYS A O 1
ATOM 729 N N . CYS A 1 94 ? 6.703 -1.091 -21.811 1.00 53.16 94 CYS A N 1
ATOM 730 C CA . CYS A 1 94 ? 8.069 -0.859 -22.295 1.00 53.16 94 CYS A CA 1
ATOM 731 C C . CYS A 1 94 ? 8.384 -1.795 -23.474 1.00 53.16 94 CYS A C 1
ATOM 733 O O . CYS A 1 94 ? 9.370 -2.543 -23.430 1.00 53.16 94 CYS A O 1
ATOM 735 N N . GLY A 1 95 ? 7.495 -1.824 -24.473 1.00 45.56 95 GLY A N 1
ATOM 736 C CA . GLY A 1 95 ? 7.616 -2.673 -25.660 1.00 45.56 95 GLY A CA 1
ATOM 737 C C . GLY A 1 95 ? 8.991 -2.571 -26.335 1.00 45.56 95 GLY A C 1
ATOM 738 O O . GLY A 1 95 ? 9.666 -1.543 -26.262 1.00 45.56 95 GLY A O 1
ATOM 739 N N . MET A 1 96 ? 9.417 -3.669 -26.970 1.00 47.09 96 MET A N 1
ATOM 740 C CA . MET A 1 96 ? 10.780 -3.881 -27.485 1.00 47.09 96 MET A CA 1
ATOM 741 C C . MET A 1 96 ? 11.255 -2.859 -28.538 1.00 47.09 96 MET A C 1
ATOM 743 O O . MET A 1 96 ? 12.455 -2.795 -28.799 1.00 47.09 96 MET A O 1
ATOM 747 N N . ASP A 1 97 ? 10.374 -2.012 -29.069 1.00 46.25 97 ASP A N 1
ATOM 748 C CA . ASP A 1 97 ? 10.701 -1.039 -30.120 1.00 46.25 97 ASP A CA 1
ATOM 749 C C . ASP A 1 97 ? 11.336 0.264 -29.604 1.00 46.25 97 ASP A C 1
ATOM 751 O O . ASP A 1 97 ? 12.029 0.963 -30.340 1.00 46.25 97 ASP A O 1
ATOM 755 N N . ALA A 1 98 ? 11.190 0.594 -28.318 1.00 46.81 98 ALA A N 1
ATOM 756 C CA . ALA A 1 98 ? 11.723 1.850 -27.778 1.00 46.81 98 ALA A CA 1
ATOM 757 C C . ALA A 1 98 ? 13.232 1.806 -27.468 1.00 46.81 98 ALA A C 1
ATOM 759 O O . ALA A 1 98 ? 13.878 2.848 -27.365 1.00 46.81 98 ALA A O 1
ATOM 760 N N . LYS A 1 99 ? 13.843 0.613 -27.402 1.00 46.25 99 LYS A N 1
ATOM 761 C CA . LYS A 1 99 ? 15.309 0.497 -27.289 1.00 46.25 99 LYS A CA 1
ATOM 762 C C . LYS A 1 99 ? 16.028 0.836 -28.604 1.00 46.25 99 LYS A C 1
ATOM 764 O O . LYS A 1 99 ? 17.212 1.152 -28.562 1.00 46.25 99 LYS A O 1
ATOM 769 N N . ALA A 1 100 ? 15.324 0.803 -29.741 1.00 49.25 100 ALA A N 1
ATOM 770 C CA . ALA A 1 100 ? 15.881 1.098 -31.061 1.00 49.25 100 ALA A CA 1
ATOM 771 C C . ALA A 1 100 ? 15.914 2.602 -31.403 1.00 49.25 100 ALA A C 1
ATOM 773 O O . ALA A 1 100 ? 16.666 2.996 -32.288 1.00 49.25 100 ALA A O 1
ATOM 774 N N . MET A 1 101 ? 15.152 3.451 -30.698 1.00 48.53 101 MET A N 1
ATOM 775 C CA . MET A 1 101 ? 15.041 4.890 -31.007 1.00 48.53 101 MET A CA 1
ATOM 776 C C . MET A 1 101 ? 15.633 5.839 -29.954 1.00 48.53 101 MET A C 1
ATOM 778 O O . MET A 1 101 ? 15.469 7.048 -30.076 1.00 48.53 101 MET A O 1
ATOM 782 N N . GLY A 1 102 ? 16.317 5.342 -28.916 1.00 51.38 102 GLY A N 1
ATOM 783 C CA . GLY A 1 102 ? 16.984 6.202 -27.920 1.00 51.38 102 GLY A CA 1
ATOM 784 C C . GLY A 1 102 ? 16.052 7.136 -27.127 1.00 51.38 102 GLY A C 1
ATOM 785 O O . GLY A 1 102 ? 16.532 7.962 -26.356 1.00 51.38 102 GLY A O 1
ATOM 786 N N . MET A 1 103 ? 14.732 7.003 -27.292 1.00 48.41 103 MET A N 1
ATOM 787 C CA . MET A 1 103 ? 13.724 7.768 -26.569 1.00 48.41 103 MET A CA 1
ATOM 788 C C . MET A 1 103 ? 13.258 7.002 -25.333 1.00 48.41 103 MET A C 1
ATOM 790 O O . MET A 1 103 ? 13.025 5.793 -25.368 1.00 48.41 103 MET A O 1
ATOM 794 N N . SER A 1 104 ? 13.126 7.735 -24.229 1.00 52.09 104 SER A N 1
ATOM 795 C CA . SER A 1 104 ? 12.614 7.287 -22.937 1.00 52.09 104 SER A CA 1
ATOM 796 C C . SER A 1 104 ? 11.339 6.454 -23.116 1.00 52.09 104 SER A C 1
ATOM 798 O O . SER A 1 104 ? 10.305 6.955 -23.542 1.00 52.09 104 SER A O 1
ATOM 800 N N . CYS A 1 105 ? 11.432 5.171 -22.784 1.00 50.06 105 CYS A N 1
ATOM 801 C CA . CYS A 1 105 ? 10.501 4.082 -23.107 1.00 50.06 105 CYS A CA 1
ATOM 802 C C . CYS A 1 105 ? 9.090 4.178 -22.466 1.00 50.06 105 CYS A C 1
ATOM 804 O O . CYS A 1 105 ? 8.315 3.233 -22.559 1.00 50.06 105 CYS A O 1
ATOM 806 N N . CYS A 1 106 ? 8.743 5.289 -21.812 1.00 53.38 106 CYS A N 1
ATOM 807 C CA . CYS A 1 106 ? 7.524 5.450 -21.015 1.00 53.38 106 CYS A CA 1
ATOM 808 C C . CYS A 1 106 ? 6.991 6.888 -21.155 1.00 53.38 106 CYS A C 1
ATOM 810 O O . CYS A 1 106 ? 7.375 7.773 -20.397 1.00 53.38 106 CYS A O 1
ATOM 812 N N . ILE A 1 107 ? 6.171 7.163 -22.177 1.00 56.69 107 ILE A N 1
ATOM 813 C CA . ILE A 1 107 ? 5.455 8.454 -22.293 1.00 56.69 107 ILE A CA 1
ATOM 814 C C . ILE A 1 107 ? 3.969 8.264 -22.634 1.00 56.69 107 ILE A C 1
ATOM 816 O O . ILE A 1 107 ? 3.270 9.230 -22.930 1.00 56.69 107 ILE A O 1
ATOM 820 N N . MET A 1 108 ? 3.445 7.033 -22.610 1.00 67.06 108 MET A N 1
ATOM 821 C CA . MET A 1 108 ? 2.013 6.792 -22.820 1.00 67.06 108 MET A CA 1
ATOM 822 C C . MET A 1 108 ? 1.296 6.638 -21.470 1.00 67.06 108 MET A C 1
ATOM 824 O O . MET A 1 108 ? 1.230 5.529 -20.931 1.00 67.06 108 MET A O 1
ATOM 828 N N . PRO A 1 109 ? 0.700 7.718 -20.918 1.00 68.56 109 PRO A N 1
ATOM 829 C CA . PRO A 1 109 ? -0.011 7.659 -19.638 1.00 68.56 109 PRO A CA 1
ATOM 830 C C . PRO A 1 109 ? -1.204 6.689 -19.664 1.00 68.56 109 PRO A C 1
ATOM 832 O O . PRO A 1 109 ? -1.587 6.147 -18.626 1.00 68.56 109 PRO A O 1
ATOM 835 N N . SER A 1 110 ? -1.767 6.410 -20.844 1.00 74.94 110 SER A N 1
ATOM 836 C CA . SER A 1 110 ? -2.855 5.446 -21.039 1.00 74.94 110 SER A CA 1
ATOM 837 C C . SER A 1 110 ? -2.452 4.005 -20.692 1.00 74.94 110 SER A C 1
ATOM 839 O O . SER A 1 110 ? -3.244 3.273 -20.094 1.00 74.94 110 SER A O 1
ATOM 841 N N . ALA A 1 111 ? -1.216 3.596 -20.992 1.00 73.00 111 ALA A N 1
ATOM 842 C CA . ALA A 1 111 ? -0.718 2.261 -20.659 1.00 73.00 111 ALA A CA 1
ATOM 843 C C . ALA A 1 111 ? -0.580 2.087 -19.137 1.00 73.00 111 ALA A C 1
ATOM 845 O O . ALA A 1 111 ? -1.062 1.103 -18.574 1.00 73.00 111 ALA A O 1
ATOM 846 N N . CYS A 1 112 ? -0.038 3.097 -18.448 1.00 74.69 112 CYS A N 1
ATOM 847 C CA . CYS A 1 112 ? 0.042 3.109 -16.986 1.00 74.69 112 CYS A CA 1
ATOM 848 C C . CYS A 1 112 ? -1.344 3.063 -16.329 1.00 74.69 112 CYS A C 1
ATOM 850 O O . CYS A 1 112 ? -1.524 2.388 -15.314 1.00 74.69 112 CYS A O 1
ATOM 852 N N . TRP A 1 113 ? -2.339 3.724 -16.929 1.00 81.12 113 TRP A N 1
ATOM 853 C CA . TRP A 1 113 ? -3.716 3.689 -16.442 1.00 81.12 113 TRP A CA 1
ATOM 854 C C . TRP A 1 113 ? -4.338 2.292 -16.547 1.00 81.12 113 TRP A C 1
ATOM 856 O O . TRP A 1 113 ? -4.912 1.802 -15.575 1.00 81.12 113 TRP A O 1
ATOM 866 N N . THR A 1 114 ? -4.171 1.609 -17.684 1.00 78.12 114 THR A N 1
ATOM 867 C CA . THR A 1 114 ? -4.691 0.239 -17.869 1.00 78.12 114 THR A CA 1
ATOM 868 C C . THR A 1 114 ? -3.986 -0.782 -16.976 1.00 78.12 114 THR A C 1
ATOM 870 O O . THR A 1 114 ? -4.652 -1.612 -16.355 1.00 78.12 114 THR A O 1
ATOM 873 N N . ALA A 1 115 ? -2.661 -0.685 -16.825 1.00 78.69 115 ALA A N 1
ATOM 874 C CA . ALA A 1 115 ? -1.907 -1.511 -15.886 1.00 78.69 115 ALA A CA 1
ATOM 875 C C . ALA A 1 115 ? -2.363 -1.265 -14.438 1.00 78.69 115 ALA A C 1
ATOM 877 O O . ALA A 1 115 ? -2.634 -2.215 -13.700 1.00 78.69 115 ALA A O 1
ATOM 878 N N . GLY A 1 116 ? -2.530 0.004 -14.051 1.00 78.69 116 GLY A N 1
ATOM 879 C CA . GLY A 1 116 ? -3.086 0.388 -12.754 1.00 78.69 116 GLY A CA 1
ATOM 880 C C . GLY A 1 116 ? -4.487 -0.182 -12.530 1.00 78.69 116 GLY A C 1
ATOM 881 O O . GLY A 1 116 ? -4.767 -0.721 -11.459 1.00 78.69 116 GLY A O 1
ATOM 882 N N . ALA A 1 117 ? -5.350 -0.141 -13.547 1.00 82.94 117 ALA A N 1
ATOM 883 C CA . ALA A 1 117 ? -6.694 -0.702 -13.480 1.00 82.94 117 ALA A CA 1
ATOM 884 C C . ALA A 1 117 ? -6.678 -2.228 -13.304 1.00 82.94 117 ALA A C 1
ATOM 886 O O . ALA A 1 117 ? -7.355 -2.737 -12.414 1.00 82.94 117 ALA A O 1
ATOM 887 N N . LEU A 1 118 ? -5.869 -2.963 -14.077 1.00 81.56 118 LEU A N 1
ATOM 888 C CA . LEU A 1 118 ? -5.730 -4.421 -13.945 1.00 81.56 118 LEU A CA 1
ATOM 889 C C . LEU A 1 118 ? -5.251 -4.823 -12.549 1.00 81.56 118 LEU A C 1
ATOM 891 O O . LEU A 1 118 ? -5.826 -5.714 -11.917 1.00 81.56 118 LEU A O 1
ATOM 895 N N . VAL A 1 119 ? -4.237 -4.125 -12.035 1.00 80.69 119 VAL A N 1
ATOM 896 C CA . VAL A 1 119 ? -3.733 -4.349 -10.677 1.00 80.69 119 VAL A CA 1
ATOM 897 C C . VAL A 1 119 ? -4.809 -4.015 -9.640 1.00 80.69 119 VAL A C 1
ATOM 899 O O . VAL A 1 119 ? -5.031 -4.798 -8.717 1.00 80.69 119 VAL A O 1
ATOM 902 N N . GLY A 1 120 ? -5.536 -2.908 -9.814 1.00 81.88 120 GLY A N 1
ATOM 903 C CA . GLY A 1 120 ? -6.640 -2.515 -8.938 1.00 81.88 120 GLY A CA 1
ATOM 904 C C . GLY A 1 120 ? -7.786 -3.533 -8.916 1.00 81.88 120 GLY A C 1
ATOM 905 O O . GLY A 1 120 ? -8.292 -3.871 -7.842 1.00 81.88 120 GLY A O 1
ATOM 906 N N . VAL A 1 121 ? -8.151 -4.096 -10.074 1.00 83.06 121 VAL A N 1
ATOM 907 C CA . VAL A 1 121 ? -9.135 -5.185 -10.176 1.00 83.06 121 VAL A CA 1
ATOM 908 C C . VAL A 1 121 ? -8.632 -6.423 -9.436 1.00 83.06 121 VAL A C 1
ATOM 910 O O . VAL A 1 121 ? -9.368 -6.975 -8.616 1.00 83.06 121 VAL A O 1
ATOM 913 N N . GLY A 1 122 ? -7.372 -6.819 -9.641 1.00 83.44 122 GLY A N 1
ATOM 914 C CA . GLY A 1 122 ? -6.759 -7.934 -8.917 1.00 83.44 122 GLY A CA 1
ATOM 915 C C . GLY A 1 122 ? -6.789 -7.727 -7.400 1.00 83.44 122 GLY A C 1
ATOM 916 O O . GLY A 1 122 ? -7.205 -8.607 -6.649 1.00 83.44 122 GLY A O 1
ATOM 917 N N . MET A 1 123 ? -6.453 -6.526 -6.930 1.00 79.62 123 MET A N 1
ATOM 918 C CA . MET A 1 123 ? -6.493 -6.179 -5.504 1.00 79.62 123 MET A CA 1
ATOM 919 C C . MET A 1 123 ? -7.895 -6.194 -4.919 1.00 79.62 123 MET A C 1
ATOM 921 O O . MET A 1 123 ? -8.068 -6.540 -3.748 1.00 79.62 123 MET A O 1
ATOM 925 N N . SER A 1 124 ? -8.910 -5.879 -5.723 1.00 82.62 124 SER A N 1
ATOM 926 C CA . SER A 1 124 ? -10.296 -5.939 -5.271 1.00 82.62 124 SER A CA 1
ATOM 927 C C . SER A 1 124 ? -10.704 -7.352 -4.821 1.00 82.62 124 SER A C 1
ATOM 929 O O . SER A 1 124 ? -11.545 -7.501 -3.928 1.00 82.62 124 SER A O 1
ATOM 931 N N . LEU A 1 125 ? -10.072 -8.402 -5.363 1.00 82.62 125 LEU A N 1
ATOM 932 C CA . LEU A 1 125 ? -10.277 -9.791 -4.938 1.00 82.62 125 LEU A CA 1
ATOM 933 C C . LEU A 1 125 ? -9.686 -10.062 -3.548 1.00 82.62 125 LEU A C 1
ATOM 935 O O . LEU A 1 125 ? -10.255 -10.835 -2.780 1.00 82.62 125 LEU A O 1
ATOM 939 N N . PHE A 1 126 ? -8.604 -9.370 -3.189 1.00 81.69 126 PHE A N 1
ATOM 940 C CA . PHE A 1 126 ? -7.936 -9.500 -1.893 1.00 81.69 126 PHE A CA 1
ATOM 941 C C . PHE A 1 126 ? -8.517 -8.595 -0.799 1.00 81.69 126 PHE A C 1
ATOM 943 O O . PHE A 1 126 ? -8.082 -8.680 0.360 1.00 81.69 126 PHE A O 1
ATOM 950 N N . LEU A 1 127 ? -9.496 -7.736 -1.118 1.00 80.38 127 LEU A N 1
ATOM 951 C CA . LEU A 1 127 ? -10.174 -6.892 -0.130 1.00 80.38 127 LEU A CA 1
ATOM 952 C C . LEU A 1 127 ? -10.767 -7.756 0.995 1.00 80.38 127 LEU A C 1
ATOM 954 O O . LEU A 1 127 ? -11.436 -8.758 0.723 1.00 80.38 127 LEU A O 1
ATOM 958 N N . PRO A 1 128 ? -10.535 -7.400 2.273 1.00 74.69 128 PRO A N 1
ATOM 959 C CA . PRO A 1 128 ? -11.114 -8.140 3.384 1.00 74.69 128 PRO A CA 1
ATOM 960 C C . PRO A 1 128 ? -12.636 -8.138 3.270 1.00 74.69 128 PRO A C 1
ATOM 962 O O . PRO A 1 128 ? -13.246 -7.100 3.015 1.00 74.69 128 PRO A O 1
ATOM 965 N N . LYS A 1 129 ? -13.248 -9.309 3.477 1.00 77.25 129 LYS A N 1
ATOM 966 C CA . LYS A 1 129 ? -14.695 -9.412 3.660 1.00 77.25 129 LYS A CA 1
ATOM 967 C C . LYS A 1 129 ? -15.043 -8.661 4.949 1.00 77.25 129 LYS A C 1
ATOM 969 O O . LYS A 1 129 ? -14.789 -9.161 6.042 1.00 77.25 129 LYS A O 1
ATOM 974 N N . THR A 1 130 ? -15.537 -7.434 4.820 1.00 75.69 130 THR A N 1
ATOM 975 C CA . THR A 1 130 ? -16.124 -6.689 5.936 1.00 75.69 130 THR A CA 1
ATOM 976 C C . THR A 1 130 ? -17.538 -7.208 6.193 1.00 75.69 130 THR A C 1
ATOM 978 O O . THR A 1 130 ? -18.163 -7.797 5.304 1.00 75.69 130 THR A O 1
ATOM 981 N N . LYS A 1 131 ? -18.035 -7.055 7.426 1.00 75.94 131 LYS A N 1
ATOM 982 C CA . LYS A 1 131 ? -19.428 -7.401 7.741 1.00 75.94 131 LYS A CA 1
ATOM 983 C C . LYS A 1 131 ? -20.369 -6.527 6.903 1.00 75.94 131 LYS A C 1
ATOM 985 O O . LYS A 1 131 ? -20.037 -5.381 6.594 1.00 75.94 131 LYS A O 1
ATOM 990 N N . ALA A 1 132 ? -21.531 -7.070 6.538 1.00 63.41 132 ALA A N 1
ATOM 991 C CA . ALA A 1 132 ? -22.569 -6.312 5.846 1.00 63.41 132 ALA A CA 1
ATOM 992 C C . ALA A 1 132 ? -22.921 -5.057 6.671 1.00 63.41 132 ALA A C 1
ATOM 994 O O . ALA A 1 132 ? -23.254 -5.179 7.846 1.00 63.41 132 ALA A O 1
ATOM 995 N N . GLY A 1 133 ? -22.768 -3.870 6.075 1.00 64.50 133 GLY A N 1
ATOM 996 C CA . GLY A 1 133 ? -23.003 -2.571 6.724 1.00 64.50 133 GLY A CA 1
ATOM 997 C C . GLY A 1 133 ? -21.748 -1.767 7.096 1.00 64.50 133 GLY A C 1
ATOM 998 O O . GLY A 1 133 ? -21.858 -0.565 7.309 1.00 64.50 133 GLY A O 1
ATOM 999 N N . ASP A 1 134 ? -20.548 -2.364 7.113 1.00 82.06 134 ASP A N 1
ATOM 1000 C CA . ASP A 1 134 ? -19.303 -1.629 7.410 1.00 82.06 134 ASP A CA 1
ATOM 1001 C C . ASP A 1 134 ? -18.623 -1.123 6.124 1.00 82.06 134 ASP A C 1
ATOM 1003 O O . ASP A 1 134 ? -17.597 -1.640 5.662 1.00 82.06 134 ASP A O 1
ATOM 1007 N N . GLU A 1 135 ? -19.256 -0.133 5.488 1.00 80.75 135 GLU A N 1
ATOM 1008 C CA . GLU A 1 135 ? -18.754 0.495 4.259 1.00 80.75 135 GLU A CA 1
ATOM 1009 C C . GLU A 1 135 ? -17.499 1.336 4.520 1.00 80.75 135 GLU A C 1
ATOM 1011 O O . GLU A 1 135 ? -16.560 1.308 3.719 1.00 80.75 135 GLU A O 1
ATOM 1016 N N . ARG A 1 136 ? -17.446 2.035 5.663 1.00 82.81 136 ARG A N 1
ATOM 1017 C CA . ARG A 1 136 ? -16.301 2.875 6.050 1.00 82.81 136 ARG A CA 1
ATOM 1018 C C . ARG A 1 136 ? -15.033 2.045 6.228 1.00 82.81 136 ARG A C 1
ATOM 1020 O O . ARG A 1 136 ? -14.024 2.366 5.602 1.00 82.81 136 ARG A O 1
ATOM 1027 N N . GLY A 1 137 ? -15.092 0.935 6.970 1.00 84.00 137 GLY A N 1
ATOM 1028 C CA . GLY A 1 137 ? -13.936 0.050 7.144 1.00 84.00 137 GLY A CA 1
ATOM 1029 C C . GLY A 1 137 ? -13.418 -0.531 5.822 1.00 84.00 137 GLY A C 1
ATOM 1030 O O . GLY A 1 137 ? -12.219 -0.775 5.664 1.00 84.00 137 GLY A O 1
ATOM 1031 N N . ARG A 1 138 ? -14.295 -0.702 4.822 1.00 83.06 138 ARG A N 1
ATOM 1032 C CA . ARG A 1 138 ? -13.902 -1.185 3.491 1.00 83.06 138 ARG A CA 1
ATOM 1033 C C . ARG A 1 138 ? -13.161 -0.125 2.679 1.00 83.06 138 ARG A C 1
ATOM 1035 O O . ARG A 1 138 ? -12.154 -0.458 2.058 1.00 83.06 138 ARG A O 1
ATOM 1042 N N . TRP A 1 139 ? -13.633 1.122 2.692 1.00 84.75 139 TRP A N 1
ATOM 1043 C CA . TRP A 1 139 ? -12.938 2.237 2.038 1.00 84.75 139 TRP A CA 1
ATOM 1044 C C . TRP A 1 139 ? -11.581 2.514 2.682 1.00 84.75 139 TRP A C 1
ATOM 1046 O O . TRP A 1 139 ? -10.603 2.720 1.968 1.00 84.75 139 TRP A O 1
ATOM 1056 N N . GLU A 1 140 ? -11.484 2.416 4.008 1.00 88.00 140 GLU A N 1
ATOM 1057 C CA . GLU A 1 140 ? -10.201 2.498 4.710 1.00 88.00 140 GLU A CA 1
ATOM 1058 C C . GLU A 1 140 ? -9.258 1.360 4.301 1.00 88.00 140 GLU A C 1
ATOM 1060 O O . GLU A 1 140 ? -8.094 1.604 4.002 1.00 88.00 140 GLU A O 1
ATOM 1065 N N . ALA A 1 141 ? -9.740 0.117 4.217 1.00 86.12 141 ALA A N 1
ATOM 1066 C CA . ALA A 1 141 ? -8.911 -0.999 3.762 1.00 86.12 141 ALA A CA 1
ATOM 1067 C C . ALA A 1 141 ? -8.456 -0.839 2.298 1.00 86.12 141 ALA A C 1
ATOM 1069 O O . ALA A 1 141 ? -7.309 -1.150 1.978 1.00 86.12 141 ALA A O 1
ATOM 1070 N N . ALA A 1 142 ? -9.326 -0.335 1.419 1.00 86.12 142 ALA A N 1
ATOM 1071 C CA . ALA A 1 142 ? -8.999 -0.037 0.025 1.00 86.12 142 ALA A CA 1
ATOM 1072 C C . ALA A 1 142 ? -7.930 1.062 -0.083 1.00 86.12 142 ALA A C 1
ATOM 1074 O O . ALA A 1 142 ? -6.903 0.862 -0.728 1.00 86.12 142 ALA A O 1
ATOM 1075 N N . ALA A 1 143 ? -8.115 2.180 0.625 1.00 87.25 143 ALA A N 1
ATOM 1076 C CA . ALA A 1 143 ? -7.132 3.257 0.690 1.00 87.25 143 ALA A CA 1
ATOM 1077 C C . ALA A 1 143 ? -5.785 2.753 1.225 1.00 87.25 143 ALA A C 1
ATOM 1079 O O . ALA A 1 143 ? -4.736 3.065 0.668 1.00 87.25 143 ALA A O 1
ATOM 1080 N N . GLY A 1 144 ? -5.813 1.906 2.257 1.00 87.25 144 GLY A N 1
ATOM 1081 C CA . GLY A 1 144 ? -4.618 1.283 2.813 1.00 87.25 144 GLY A CA 1
ATOM 1082 C C . GLY A 1 144 ? -3.891 0.441 1.773 1.00 87.25 144 GLY A C 1
ATOM 1083 O O . GLY A 1 144 ? -2.685 0.592 1.613 1.00 87.25 144 GLY A O 1
ATOM 1084 N N . MET A 1 145 ? -4.615 -0.403 1.031 1.00 87.62 145 MET A N 1
ATOM 1085 C CA . MET A 1 145 ? -4.028 -1.203 -0.047 1.00 87.62 145 MET A CA 1
ATOM 1086 C C . MET A 1 145 ? -3.350 -0.333 -1.096 1.00 87.62 145 MET A C 1
ATOM 1088 O O . MET A 1 145 ? -2.201 -0.608 -1.425 1.00 87.62 145 MET A O 1
ATOM 1092 N N . ILE A 1 146 ? -4.025 0.718 -1.571 1.00 87.31 146 ILE A N 1
ATOM 1093 C CA . ILE A 1 146 ? -3.454 1.647 -2.552 1.00 87.31 146 ILE A CA 1
ATOM 1094 C C . ILE A 1 146 ? -2.159 2.237 -1.995 1.00 87.31 146 ILE A C 1
ATOM 1096 O O . ILE A 1 146 ? -1.126 2.099 -2.636 1.00 87.31 146 ILE A O 1
ATOM 1100 N N . VAL A 1 147 ? -2.174 2.775 -0.769 1.00 88.00 147 VAL A N 1
ATOM 1101 C CA . VAL A 1 147 ? -0.976 3.345 -0.127 1.00 88.00 147 VAL A CA 1
ATOM 1102 C C . VAL A 1 147 ? 0.164 2.325 -0.047 1.00 88.00 147 VAL A C 1
ATOM 1104 O O . VAL A 1 147 ? 1.291 2.634 -0.434 1.00 88.00 147 VAL A O 1
ATOM 1107 N N . GLY A 1 148 ? -0.118 1.099 0.404 1.00 86.38 148 GLY A N 1
ATOM 1108 C CA . GLY A 1 148 ? 0.889 0.042 0.535 1.00 86.38 148 GLY A CA 1
ATOM 1109 C C . GLY A 1 148 ? 1.509 -0.360 -0.804 1.00 86.38 148 GLY A C 1
ATOM 1110 O O . GLY A 1 148 ? 2.716 -0.564 -0.894 1.00 86.38 148 GLY A O 1
ATOM 1111 N N . VAL A 1 149 ? 0.700 -0.415 -1.858 1.00 86.44 149 VAL A N 1
ATOM 1112 C CA . VAL A 1 149 ? 1.152 -0.741 -3.217 1.00 86.44 149 VAL A CA 1
ATOM 1113 C C . VAL A 1 149 ? 1.958 0.399 -3.790 1.00 86.44 149 VAL A C 1
ATOM 1115 O O . VAL A 1 149 ? 3.035 0.163 -4.320 1.00 86.44 149 VAL A O 1
ATOM 1118 N N . THR A 1 150 ? 1.466 1.630 -3.660 1.00 83.62 150 THR A N 1
ATOM 1119 C CA . THR A 1 150 ? 2.152 2.815 -4.168 1.00 83.62 150 THR A CA 1
ATOM 1120 C C . THR A 1 150 ? 3.493 3.014 -3.484 1.00 83.62 150 THR A C 1
ATOM 1122 O O . THR A 1 150 ? 4.459 3.343 -4.158 1.00 83.62 150 THR A O 1
ATOM 1125 N N . ALA A 1 151 ? 3.595 2.720 -2.183 1.00 83.88 151 ALA A N 1
ATOM 1126 C CA . ALA A 1 151 ? 4.858 2.788 -1.458 1.00 83.88 151 ALA A CA 1
ATOM 1127 C C . ALA A 1 151 ? 5.918 1.863 -2.079 1.00 83.88 151 ALA A C 1
ATOM 1129 O O . ALA A 1 151 ? 7.072 2.256 -2.214 1.00 83.88 151 ALA A O 1
ATOM 1130 N N . VAL A 1 152 ? 5.527 0.661 -2.513 1.00 81.75 152 VAL A N 1
ATOM 1131 C CA . VAL A 1 152 ? 6.442 -0.276 -3.183 1.00 81.75 152 VAL A CA 1
ATOM 1132 C C . VAL A 1 152 ? 6.639 0.093 -4.657 1.00 81.75 152 VAL A C 1
ATOM 1134 O O . VAL A 1 152 ? 7.759 0.050 -5.154 1.00 81.75 152 VAL A O 1
ATOM 1137 N N . ALA A 1 153 ? 5.582 0.499 -5.362 1.00 80.88 153 ALA A N 1
ATOM 1138 C CA . ALA A 1 153 ? 5.636 0.859 -6.777 1.00 80.88 153 ALA A CA 1
ATOM 1139 C C . ALA A 1 153 ? 6.559 2.058 -7.030 1.00 80.88 153 ALA A C 1
ATOM 1141 O O . ALA A 1 153 ? 7.334 2.026 -7.980 1.00 80.88 153 ALA A O 1
ATOM 1142 N N . VAL A 1 154 ? 6.557 3.062 -6.146 1.00 78.38 154 VAL A N 1
ATOM 1143 C CA . VAL A 1 154 ? 7.454 4.230 -6.225 1.00 78.38 154 VAL A CA 1
ATOM 1144 C C . VAL A 1 154 ? 8.930 3.820 -6.240 1.00 78.38 154 VAL A C 1
ATOM 1146 O O . VAL A 1 154 ? 9.717 4.458 -6.930 1.00 78.38 154 VAL A O 1
ATOM 1149 N N . LEU A 1 155 ? 9.308 2.717 -5.581 1.00 74.81 155 LEU A N 1
ATOM 1150 C CA . LEU A 1 155 ? 10.687 2.211 -5.619 1.00 74.81 155 LEU A CA 1
ATOM 1151 C C . LEU A 1 155 ? 11.103 1.798 -7.035 1.00 74.81 155 LEU A C 1
ATOM 1153 O O . LEU A 1 155 ? 12.234 2.048 -7.435 1.00 74.81 155 LEU A O 1
ATOM 1157 N N . ARG A 1 156 ? 10.187 1.197 -7.804 1.00 71.44 156 ARG A N 1
ATOM 1158 C CA . ARG A 1 156 ? 10.412 0.842 -9.216 1.00 71.44 156 ARG A CA 1
ATOM 1159 C C . ARG A 1 156 ? 10.216 2.017 -10.162 1.00 71.44 156 ARG A C 1
ATOM 1161 O O . ARG A 1 156 ? 10.821 2.041 -11.228 1.00 71.44 156 ARG A O 1
ATOM 1168 N N . CYS A 1 157 ? 9.359 2.954 -9.777 1.00 69.75 157 CYS A N 1
ATOM 1169 C CA . CYS A 1 157 ? 8.914 4.050 -10.618 1.00 69.75 157 CYS A CA 1
ATOM 1170 C C . CYS A 1 157 ? 9.608 5.384 -10.320 1.00 69.75 157 CYS A C 1
ATOM 1172 O O . CYS A 1 157 ? 9.130 6.416 -10.774 1.00 69.75 157 CYS A O 1
ATOM 1174 N N . SER A 1 158 ? 10.727 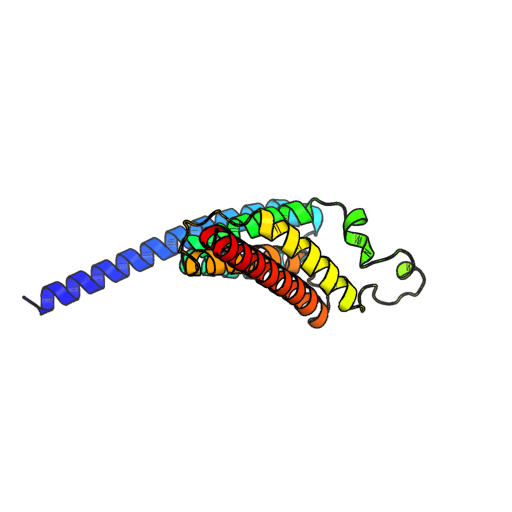5.392 -9.594 1.00 65.31 158 SER A N 1
ATOM 1175 C CA . SER A 1 158 ? 11.467 6.617 -9.247 1.00 65.31 158 SER A CA 1
ATOM 1176 C C . SER A 1 158 ? 11.960 7.409 -10.467 1.00 65.31 158 SER A C 1
ATOM 1178 O O . SER A 1 158 ? 12.203 8.606 -10.356 1.00 65.31 158 SER A O 1
ATOM 1180 N N . MET A 1 159 ? 12.061 6.751 -11.628 1.00 57.91 159 MET A N 1
ATOM 1181 C CA . MET A 1 159 ? 12.389 7.349 -12.927 1.00 57.91 159 MET A CA 1
ATOM 1182 C C . MET A 1 159 ? 11.159 7.755 -13.762 1.00 57.91 159 MET A C 1
ATOM 1184 O O . MET A 1 159 ? 11.330 8.331 -14.833 1.00 57.91 159 MET A O 1
ATOM 1188 N N . LEU A 1 160 ? 9.932 7.428 -13.334 1.00 59.84 160 LEU A N 1
ATOM 1189 C CA . LEU A 1 160 ? 8.718 7.760 -14.087 1.00 59.84 160 LEU A CA 1
ATOM 1190 C C . LEU A 1 160 ? 8.308 9.218 -13.850 1.00 59.84 160 LEU A C 1
ATOM 1192 O O . LEU A 1 160 ? 8.415 9.751 -12.743 1.00 59.84 160 LEU A O 1
ATOM 1196 N N . PHE A 1 161 ? 7.781 9.856 -14.896 1.00 62.44 161 PHE A N 1
ATOM 1197 C CA . PHE A 1 161 ? 7.226 11.204 -14.798 1.00 62.44 161 PHE A CA 1
ATOM 1198 C C . PHE A 1 161 ? 6.003 11.221 -13.871 1.00 62.44 161 PHE A C 1
ATOM 1200 O O . PHE A 1 161 ? 5.231 10.261 -13.806 1.00 62.44 161 PHE A O 1
ATOM 1207 N N . LEU A 1 162 ? 5.775 12.355 -13.196 1.00 69.88 162 LEU A N 1
ATOM 1208 C CA . LEU A 1 162 ? 4.661 12.560 -12.256 1.00 69.88 162 LEU A CA 1
ATOM 1209 C C . LEU A 1 162 ? 3.300 12.103 -12.831 1.00 69.88 162 LEU A C 1
ATOM 1211 O O . LEU A 1 162 ? 2.473 11.544 -12.114 1.00 69.88 162 LEU A O 1
ATOM 1215 N N . GLY A 1 163 ? 3.085 12.299 -14.138 1.00 67.94 163 GLY A N 1
ATOM 1216 C CA . GLY A 1 163 ? 1.860 11.906 -14.841 1.00 67.94 163 GLY A CA 1
ATOM 1217 C C . GLY A 1 163 ? 1.619 10.395 -14.912 1.00 67.94 163 GLY A C 1
ATOM 1218 O O . GLY A 1 163 ? 0.473 9.955 -14.870 1.00 67.94 163 GLY A O 1
ATOM 1219 N N . GLU A 1 164 ? 2.669 9.580 -14.957 1.00 72.56 164 GLU A N 1
ATOM 1220 C CA . GLU A 1 164 ? 2.542 8.122 -15.044 1.00 72.56 164 GLU A CA 1
ATOM 1221 C C . GLU A 1 164 ? 2.233 7.504 -13.683 1.00 72.56 164 GLU A C 1
ATOM 1223 O O . GLU A 1 164 ? 1.369 6.632 -13.570 1.00 72.56 164 GLU A O 1
ATOM 1228 N N . ALA A 1 165 ? 2.874 8.027 -12.632 1.00 73.19 165 ALA A N 1
ATOM 1229 C CA . ALA A 1 165 ? 2.532 7.693 -11.257 1.00 73.19 165 ALA A CA 1
ATOM 1230 C C . ALA A 1 165 ? 1.059 8.028 -10.974 1.00 73.19 165 ALA A C 1
ATOM 1232 O O . ALA A 1 165 ? 0.323 7.190 -10.453 1.00 73.19 165 ALA A O 1
ATOM 1233 N N . LEU A 1 166 ? 0.598 9.213 -11.390 1.00 79.19 166 LEU A N 1
ATOM 1234 C CA . LEU A 1 166 ? -0.807 9.607 -11.276 1.00 79.19 166 LEU A CA 1
ATOM 1235 C C . LEU A 1 166 ? -1.738 8.713 -12.105 1.00 79.19 166 LEU A C 1
ATOM 1237 O O . LEU A 1 166 ? -2.806 8.352 -11.618 1.00 79.19 166 LEU A O 1
ATOM 1241 N N . GLY A 1 167 ? -1.339 8.308 -13.314 1.00 77.56 167 GLY A N 1
ATOM 1242 C CA . GLY A 1 167 ? -2.106 7.375 -14.143 1.00 77.56 167 GLY A CA 1
ATOM 1243 C C . GLY A 1 167 ? -2.279 6.008 -13.478 1.00 77.56 167 GLY A C 1
ATOM 1244 O O . GLY A 1 167 ? -3.391 5.483 -13.420 1.00 77.56 167 GLY A O 1
ATOM 1245 N N . LEU A 1 168 ? -1.207 5.464 -12.902 1.00 77.12 168 LEU A N 1
ATOM 1246 C CA . LEU A 1 168 ? -1.219 4.175 -12.211 1.00 77.12 168 LEU A CA 1
ATOM 1247 C C . LEU A 1 168 ? -2.064 4.223 -10.927 1.00 77.12 168 LEU A C 1
ATOM 1249 O O . LEU A 1 168 ? -2.920 3.362 -10.712 1.00 77.12 168 LEU A O 1
ATOM 1253 N N . VAL A 1 169 ? -1.879 5.265 -10.108 1.00 81.56 169 VAL A N 1
ATOM 1254 C CA . VAL A 1 169 ? -2.681 5.509 -8.896 1.00 81.56 169 VAL A CA 1
ATOM 1255 C C . VAL A 1 169 ? -4.152 5.723 -9.255 1.00 81.56 169 VAL A C 1
ATOM 1257 O O . VAL A 1 169 ? -5.035 5.142 -8.623 1.00 81.56 169 VAL A O 1
ATOM 1260 N N . GLY A 1 170 ? -4.421 6.517 -10.292 1.00 82.19 170 GLY A N 1
ATOM 1261 C CA . GLY A 1 170 ? -5.765 6.806 -10.780 1.00 82.19 170 GLY A CA 1
ATOM 1262 C C . GLY A 1 170 ? -6.476 5.559 -11.299 1.00 82.19 170 GLY A C 1
ATOM 1263 O O . GLY A 1 170 ? -7.631 5.331 -10.947 1.00 82.19 170 GLY A O 1
ATOM 1264 N N . GLY A 1 171 ? -5.781 4.710 -12.062 1.00 82.06 171 GLY A N 1
ATOM 1265 C CA . GLY A 1 171 ? -6.305 3.428 -12.536 1.00 82.06 171 GLY A CA 1
ATOM 1266 C C . GLY A 1 171 ? -6.651 2.480 -11.385 1.00 82.06 171 GLY A C 1
ATOM 1267 O O . GLY A 1 171 ? -7.744 1.913 -11.359 1.00 82.06 171 GLY A O 1
ATOM 1268 N N . MET A 1 172 ? -5.773 2.366 -10.380 1.00 80.00 172 MET A N 1
ATOM 1269 C CA . MET A 1 172 ? -6.043 1.559 -9.182 1.00 80.00 172 MET A CA 1
ATOM 1270 C C . MET A 1 172 ? -7.250 2.080 -8.397 1.00 80.00 172 MET A C 1
ATOM 1272 O O . MET A 1 172 ? -8.118 1.295 -8.009 1.00 80.00 172 MET A O 1
ATOM 1276 N N . ALA A 1 173 ? -7.321 3.395 -8.177 1.00 85.31 173 ALA A N 1
ATOM 1277 C CA . ALA A 1 173 ? -8.418 4.028 -7.455 1.00 85.31 173 ALA A CA 1
ATOM 1278 C C . ALA A 1 173 ? -9.755 3.846 -8.189 1.00 85.31 173 ALA A C 1
ATOM 1280 O O . ALA A 1 173 ? -10.744 3.455 -7.567 1.00 85.31 173 ALA A O 1
ATOM 1281 N N . ALA A 1 174 ? -9.775 4.053 -9.509 1.00 85.69 174 ALA A N 1
ATOM 1282 C CA . ALA A 1 174 ? -10.959 3.867 -10.343 1.00 85.69 174 ALA A CA 1
ATOM 1283 C C . ALA A 1 174 ? -11.435 2.407 -10.337 1.00 85.69 174 ALA A C 1
ATOM 1285 O O . ALA A 1 174 ? -12.616 2.147 -10.113 1.00 85.69 174 ALA A O 1
ATOM 1286 N N . ALA A 1 175 ? -10.524 1.444 -10.503 1.00 83.50 175 ALA A N 1
ATOM 1287 C CA . ALA A 1 175 ? -10.854 0.021 -10.456 1.00 83.50 175 ALA A CA 1
ATOM 1288 C C . ALA A 1 175 ? -11.379 -0.411 -9.079 1.00 83.50 175 ALA A C 1
ATOM 1290 O O . ALA A 1 175 ? -12.361 -1.152 -8.994 1.00 83.50 175 ALA A O 1
ATOM 1291 N N . MET A 1 176 ? -10.775 0.078 -7.991 1.00 79.94 176 MET A N 1
ATOM 1292 C CA . MET A 1 176 ? -11.278 -0.188 -6.644 1.00 79.94 176 MET A CA 1
ATOM 1293 C C . MET A 1 176 ? -12.663 0.414 -6.424 1.00 79.94 176 MET A C 1
ATOM 1295 O O . MET A 1 176 ? -13.525 -0.282 -5.894 1.00 79.94 176 MET A O 1
ATOM 1299 N N . ALA A 1 177 ? -12.896 1.656 -6.858 1.00 84.50 177 ALA A N 1
ATOM 1300 C CA . ALA A 1 177 ? -14.200 2.308 -6.770 1.00 84.50 177 ALA A CA 1
ATOM 1301 C C . ALA A 1 177 ? -15.271 1.561 -7.585 1.00 84.50 177 ALA A C 1
ATOM 1303 O O . ALA A 1 177 ? -16.376 1.320 -7.100 1.00 84.50 177 ALA A O 1
ATOM 1304 N N . ALA A 1 178 ? -14.934 1.121 -8.798 1.00 86.56 178 ALA A N 1
ATOM 1305 C CA . ALA A 1 178 ? -15.828 0.326 -9.631 1.00 86.56 178 ALA A CA 1
ATOM 1306 C C . ALA A 1 178 ? -16.164 -1.021 -8.969 1.00 86.56 178 ALA A C 1
ATOM 1308 O O . ALA A 1 178 ? -17.331 -1.402 -8.884 1.00 86.56 178 ALA A O 1
ATOM 1309 N N . ALA A 1 179 ? -15.166 -1.724 -8.425 1.00 83.31 179 ALA A N 1
ATOM 1310 C CA . ALA A 1 179 ? -15.372 -3.002 -7.749 1.00 83.31 179 ALA A CA 1
ATOM 1311 C C . ALA A 1 179 ? -16.180 -2.861 -6.448 1.00 83.31 179 ALA A C 1
ATOM 1313 O O . ALA A 1 179 ? -17.005 -3.724 -6.122 1.00 83.31 179 ALA A O 1
ATOM 1314 N N . THR A 1 180 ? -15.970 -1.781 -5.688 1.00 81.94 180 THR A N 1
ATOM 1315 C CA . THR A 1 180 ? -16.750 -1.506 -4.480 1.00 81.94 180 THR A CA 1
ATOM 1316 C C . THR A 1 180 ? -18.206 -1.191 -4.820 1.00 81.94 180 THR A C 1
ATOM 1318 O O . THR A 1 180 ? -19.098 -1.772 -4.187 1.00 81.94 180 THR A O 1
ATOM 1321 N N . LEU A 1 181 ? -18.452 -0.358 -5.834 1.00 84.75 181 LEU A N 1
ATOM 1322 C CA . LEU A 1 181 ? -19.793 -0.040 -6.328 1.00 84.75 181 LEU A CA 1
ATOM 1323 C C . LEU A 1 181 ? -20.509 -1.277 -6.881 1.00 84.75 181 LEU A C 1
ATOM 1325 O O . LEU A 1 181 ? -21.637 -1.552 -6.479 1.00 84.75 181 LEU A O 1
ATOM 1329 N N . ALA A 1 182 ? -19.845 -2.088 -7.710 1.00 85.88 182 ALA A N 1
ATOM 1330 C CA . ALA A 1 182 ? -20.429 -3.305 -8.277 1.00 85.88 182 ALA A CA 1
ATOM 1331 C C . ALA A 1 182 ? -20.932 -4.267 -7.188 1.00 85.88 182 ALA A C 1
ATOM 1333 O O . ALA A 1 182 ? -22.045 -4.787 -7.264 1.00 85.88 182 ALA A O 1
ATOM 1334 N N . ARG A 1 183 ? -20.151 -4.459 -6.115 1.00 81.06 183 ARG A N 1
ATOM 1335 C CA . ARG A 1 183 ? -20.571 -5.293 -4.975 1.00 81.06 183 ARG A CA 1
ATOM 1336 C C . ARG A 1 183 ? -21.745 -4.705 -4.204 1.00 81.06 183 ARG A C 1
ATOM 1338 O O . ARG A 1 183 ? -22.553 -5.462 -3.678 1.00 81.06 183 ARG A O 1
ATOM 1345 N N . TRP A 1 184 ? -21.819 -3.383 -4.103 1.00 81.38 184 TRP A N 1
ATOM 1346 C CA . TRP A 1 184 ? -22.919 -2.707 -3.425 1.00 81.38 184 TRP A CA 1
ATOM 1347 C C . TRP A 1 184 ? -24.231 -2.856 -4.200 1.00 81.38 184 TRP A C 1
ATOM 1349 O O . TRP A 1 184 ? -25.249 -3.232 -3.623 1.00 81.38 184 TRP A O 1
ATOM 1359 N N . VAL A 1 185 ? -24.180 -2.675 -5.522 1.00 86.12 185 VAL A N 1
ATOM 1360 C CA . VAL A 1 185 ? -25.320 -2.923 -6.415 1.00 86.12 185 VAL A CA 1
ATOM 1361 C C . VAL A 1 185 ? -25.764 -4.385 -6.318 1.00 86.12 185 VAL A C 1
ATOM 1363 O O . VAL A 1 185 ? -26.940 -4.653 -6.092 1.00 86.12 185 VAL A O 1
ATOM 1366 N N . LEU A 1 186 ? -24.826 -5.337 -6.385 1.00 86.25 186 LEU A N 1
ATOM 1367 C CA . LEU A 1 186 ? -25.123 -6.768 -6.232 1.00 86.25 186 LEU A CA 1
ATOM 1368 C C . LEU A 1 186 ? -25.762 -7.106 -4.877 1.00 86.25 186 LEU A C 1
ATOM 1370 O O . LEU A 1 186 ? -26.651 -7.954 -4.817 1.00 86.25 186 LEU A O 1
ATOM 1374 N N . ALA A 1 187 ? -25.327 -6.457 -3.793 1.00 82.62 187 ALA A N 1
ATOM 1375 C CA . ALA A 1 187 ? -25.927 -6.640 -2.475 1.00 82.62 187 ALA A CA 1
ATOM 1376 C C . ALA A 1 187 ? -27.378 -6.137 -2.443 1.00 82.62 187 ALA A C 1
ATOM 1378 O O . ALA A 1 187 ? -28.247 -6.867 -1.974 1.00 82.62 187 ALA A O 1
ATOM 1379 N N . ARG A 1 188 ? -27.654 -4.954 -3.013 1.00 83.75 188 ARG A N 1
ATOM 1380 C CA . ARG A 1 188 ? -29.017 -4.402 -3.107 1.00 83.75 188 ARG A CA 1
ATOM 1381 C C . ARG A 1 188 ? -29.954 -5.270 -3.943 1.00 83.75 188 ARG A C 1
ATOM 1383 O O . ARG A 1 188 ? -31.100 -5.472 -3.558 1.00 83.75 188 ARG A O 1
ATOM 1390 N N . VAL A 1 189 ? -29.467 -5.811 -5.060 1.00 88.69 189 VAL A N 1
ATOM 1391 C CA . VAL A 1 189 ? -30.265 -6.699 -5.922 1.00 88.69 189 VAL A CA 1
ATOM 1392 C C . VAL A 1 189 ? -30.607 -8.006 -5.202 1.00 88.69 189 VAL A C 1
ATOM 1394 O O . VAL A 1 189 ? -31.720 -8.501 -5.344 1.00 88.69 189 VAL A O 1
ATOM 1397 N N . ARG A 1 190 ? -29.686 -8.558 -4.398 1.00 87.69 190 ARG A N 1
ATOM 1398 C CA . ARG A 1 190 ? -29.947 -9.779 -3.615 1.00 87.69 190 ARG A CA 1
ATOM 1399 C C . ARG A 1 190 ? -30.957 -9.584 -2.494 1.00 87.69 190 ARG A C 1
ATOM 1401 O O . ARG A 1 190 ? -31.654 -10.531 -2.185 1.00 87.69 190 ARG A O 1
ATOM 1408 N N . THR A 1 191 ? -31.014 -8.405 -1.882 1.00 83.88 191 THR A N 1
ATOM 1409 C CA . THR A 1 191 ? -31.990 -8.106 -0.821 1.00 83.88 191 THR A CA 1
ATOM 1410 C C . THR A 1 191 ? -33.378 -7.759 -1.356 1.00 83.88 191 THR A C 1
ATOM 1412 O O . THR A 1 191 ? -34.319 -7.696 -0.578 1.00 83.88 191 THR A O 1
ATOM 1415 N N . ALA A 1 192 ? -33.498 -7.477 -2.657 1.00 78.50 192 ALA A N 1
ATOM 1416 C CA . ALA A 1 192 ? -34.766 -7.155 -3.312 1.00 78.50 192 ALA A CA 1
ATOM 1417 C C . ALA A 1 192 ? -35.489 -8.388 -3.892 1.00 78.50 192 ALA A C 1
ATOM 1419 O O . ALA A 1 192 ? -36.610 -8.250 -4.373 1.00 78.50 192 ALA A O 1
ATOM 1420 N N . ARG A 1 193 ? -34.840 -9.560 -3.885 1.00 69.56 193 ARG A N 1
ATOM 1421 C CA . ARG A 1 193 ? -35.442 -10.861 -4.205 1.00 69.56 193 ARG A CA 1
ATOM 1422 C C . ARG A 1 193 ? -35.748 -11.609 -2.921 1.00 69.56 193 ARG A C 1
ATOM 1424 O O . ARG A 1 193 ? -36.761 -12.333 -2.930 1.00 69.56 193 ARG A O 1
#

Foldseek 3Di:
DVVVVVVVVVVVVVVVLVVLLVVQLVVLVVLLVVLCVLLCVQPNPLLVVLSVVSSVLSSVQSNPDDLLNLLLVVLLVLLSVVSVPPVVVVCVQQDPCCVVPVDDRHDPLVSLLVVLQVSLLVVLVVQDPDPPPPLVSSVSSLNSSLSNNLSSVCSVCVVPDPSSSVSSSVSNVVNNVVSSVVVVVVVVVVVVD

Secondary structure (DSSP, 8-state):
-HHHHHHHHHHHHHHHHHHHHHHHHHHHHHHHHHHHHHHHHHH-GGGGGTHHHHHHHHHHHHHH-HHHHHHHHHHHHHHHHHHHS-HHHHGGGG-TTTTSS-S-S---HHHHHHHHHHHHHHHHHHS--PPTT-HHHHHHHHHHHHHHHHHHHHHH-TTS-HHHHHHHHHHHHHHHHHHHHHHHHHHHHHHT-

pLDDT: mean 80.02, std 12.12, range [45.56, 94.38]